Protein AF-A0A7S1Y561-F1 (afdb_monomer)

Radius of gyration: 23.29 Å; Cα contacts (8 Å, |Δi|>4): 153; chains: 1; bounding box: 67×42×65 Å

Organism: NCBI:txid210454

Secondary structure (DSSP, 8-state):
-TTTHHHHHTTSS-----SS-HHHHHHHHHHHHHHHHHHHHHHHHHHHHHHHHHHHIIIIIHHHHHHTT-SS----TT-TTS-HHHHHHHHHHHHHHHHHHHHHHHHHHHHHHHH------------HHHHHHH-SHHHHHHHHHHHHHHHHHHHGGGSTTHHHHHHHHHHHHHHHHHHHIIIIIHHHHS-HHHHHHHTT-----

Structure (mmCIF, N/CA/C/O backbone):
data_AF-A0A7S1Y561-F1
#
_entry.id   AF-A0A7S1Y561-F1
#
loop_
_atom_site.group_PDB
_atom_site.id
_atom_site.type_symbol
_atom_site.label_atom_id
_atom_site.label_alt_id
_atom_site.label_comp_id
_atom_site.label_asym_id
_atom_site.label_entity_id
_atom_site.label_seq_id
_atom_site.pdbx_PDB_ins_code
_atom_site.Cartn_x
_atom_site.Cartn_y
_atom_site.Cartn_z
_atom_site.occupancy
_atom_site.B_iso_or_equiv
_atom_site.auth_seq_id
_atom_site.auth_comp_id
_atom_site.auth_asym_id
_atom_site.auth_atom_id
_atom_site.pdbx_PDB_model_num
ATOM 1 N N . GLU A 1 1 ? 25.281 9.555 5.370 1.00 40.72 1 GLU A N 1
ATOM 2 C CA . GLU A 1 1 ? 26.738 9.564 5.107 1.00 40.72 1 GLU A CA 1
ATOM 3 C C . GLU A 1 1 ? 27.353 8.173 4.937 1.00 40.72 1 GLU A C 1
ATOM 5 O O . GLU A 1 1 ? 28.144 8.012 4.021 1.00 40.72 1 GLU A O 1
ATOM 10 N N . GLN A 1 2 ? 26.957 7.137 5.692 1.00 35.84 2 GLN A N 1
ATOM 11 C CA . GLN A 1 2 ? 27.515 5.781 5.484 1.00 35.84 2 GLN A CA 1
ATOM 12 C C . GLN A 1 2 ? 27.109 5.098 4.161 1.00 35.84 2 GLN A C 1
ATOM 14 O O . GLN A 1 2 ? 27.862 4.275 3.660 1.00 35.84 2 GLN A O 1
ATOM 19 N N . GLN A 1 3 ? 25.978 5.464 3.543 1.00 42.28 3 GLN A N 1
ATOM 20 C CA . GLN A 1 3 ? 25.587 4.921 2.229 1.00 42.28 3 GLN A CA 1
ATOM 21 C C . GLN A 1 3 ? 26.277 5.602 1.033 1.00 42.28 3 GLN A C 1
ATOM 23 O O . GLN A 1 3 ? 26.276 5.043 -0.056 1.00 42.28 3 GLN A O 1
ATOM 28 N N . GLN A 1 4 ? 26.888 6.778 1.218 1.00 44.78 4 GLN A N 1
ATOM 29 C CA . GLN A 1 4 ? 27.571 7.494 0.130 1.00 44.78 4 GLN A CA 1
ATOM 30 C C . GLN A 1 4 ? 29.003 6.988 -0.084 1.00 44.78 4 GLN A C 1
ATOM 32 O O . GLN A 1 4 ? 29.469 6.925 -1.214 1.00 44.78 4 GLN A O 1
ATOM 37 N N . GLN A 1 5 ? 29.673 6.533 0.979 1.00 42.16 5 GLN A N 1
ATOM 38 C CA . GLN A 1 5 ? 31.062 6.064 0.897 1.00 42.16 5 GLN A CA 1
ATOM 39 C C . GLN A 1 5 ? 31.208 4.677 0.254 1.00 42.16 5 GLN A C 1
ATOM 41 O O . GLN A 1 5 ? 32.286 4.339 -0.223 1.00 42.16 5 GLN A O 1
ATOM 46 N N . GLN A 1 6 ? 30.136 3.879 0.199 1.00 47.31 6 GLN A N 1
ATOM 47 C CA . GLN A 1 6 ? 30.198 2.541 -0.394 1.00 47.31 6 GLN A CA 1
ATOM 48 C C . GLN A 1 6 ? 29.986 2.545 -1.918 1.00 47.31 6 GLN A C 1
ATOM 50 O O . GLN A 1 6 ? 30.397 1.602 -2.581 1.00 47.31 6 GLN A O 1
ATOM 55 N N . GLN A 1 7 ? 29.432 3.623 -2.489 1.00 47.84 7 GLN A N 1
ATOM 56 C CA . GLN A 1 7 ? 29.334 3.800 -3.946 1.00 47.84 7 GLN A CA 1
ATOM 57 C C . GLN A 1 7 ? 30.643 4.292 -4.588 1.00 47.84 7 GLN A C 1
ATOM 59 O O . GLN A 1 7 ? 30.881 4.016 -5.759 1.00 47.84 7 GLN A O 1
ATOM 64 N N . GLU A 1 8 ? 31.518 4.973 -3.841 1.00 43.44 8 GLU A N 1
ATOM 65 C CA . GLU A 1 8 ? 32.803 5.458 -4.371 1.00 43.44 8 GLU A CA 1
ATOM 66 C C . GLU A 1 8 ? 33.890 4.372 -4.462 1.00 43.44 8 GLU A C 1
ATOM 68 O O . GLU A 1 8 ? 34.833 4.522 -5.238 1.00 43.44 8 GLU A O 1
ATOM 73 N N . GLN A 1 9 ? 33.774 3.259 -3.727 1.00 43.12 9 GLN A N 1
ATOM 74 C CA . GLN A 1 9 ? 34.770 2.177 -3.787 1.00 43.12 9 GLN A CA 1
ATOM 75 C C . GLN A 1 9 ? 34.589 1.226 -4.979 1.00 43.12 9 GLN A C 1
ATOM 77 O O . GLN A 1 9 ? 35.584 0.698 -5.475 1.00 43.12 9 GLN A O 1
ATOM 82 N N . ASP A 1 10 ? 33.372 1.074 -5.506 1.00 46.28 10 ASP A N 1
ATOM 83 C CA . ASP A 1 10 ? 33.124 0.199 -6.661 1.00 46.28 10 ASP A CA 1
ATOM 84 C C . ASP A 1 10 ? 33.470 0.868 -8.009 1.00 46.28 10 ASP A C 1
ATOM 86 O O . ASP A 1 10 ? 33.638 0.179 -9.011 1.00 46.28 10 ASP A O 1
ATOM 90 N N . ALA A 1 11 ? 33.660 2.193 -8.045 1.00 45.62 11 ALA A N 1
ATOM 91 C CA . ALA A 1 11 ? 34.028 2.932 -9.260 1.00 45.62 11 ALA A CA 1
ATOM 92 C C . ALA A 1 11 ? 35.547 3.001 -9.528 1.00 45.62 11 ALA A C 1
ATOM 94 O O . ALA A 1 11 ? 35.959 3.413 -10.610 1.00 45.62 11 ALA A O 1
ATOM 95 N N . ASN A 1 12 ? 36.393 2.615 -8.565 1.00 40.44 12 ASN A N 1
ATOM 96 C CA . ASN A 1 12 ? 37.849 2.787 -8.670 1.00 40.44 12 ASN A CA 1
ATOM 97 C C . ASN A 1 12 ? 38.612 1.499 -9.047 1.00 40.44 12 ASN A C 1
ATOM 99 O O . ASN A 1 12 ? 39.842 1.481 -9.028 1.00 40.44 12 ASN A O 1
ATOM 103 N N . THR A 1 13 ? 37.900 0.423 -9.406 1.00 46.19 13 THR A N 1
ATOM 104 C CA . THR A 1 13 ? 38.494 -0.861 -9.834 1.00 46.19 13 THR A CA 1
ATOM 105 C C . THR A 1 13 ? 38.153 -1.175 -11.291 1.00 46.19 13 THR A C 1
ATOM 107 O O . THR A 1 13 ? 37.647 -2.246 -11.616 1.00 46.19 13 THR A O 1
ATOM 110 N N . THR A 1 14 ? 38.398 -0.238 -12.205 1.00 47.75 14 THR A N 1
ATOM 111 C CA . THR A 1 14 ? 38.370 -0.543 -13.645 1.00 47.75 14 THR A CA 1
ATOM 112 C C . THR A 1 14 ? 39.395 0.316 -14.363 1.00 47.75 14 THR A C 1
ATOM 114 O O . THR A 1 14 ? 39.089 1.367 -14.915 1.00 47.75 14 THR A O 1
ATOM 117 N N . ASN A 1 15 ? 40.651 -0.115 -14.315 1.00 49.16 15 ASN A N 1
ATOM 118 C CA . ASN A 1 15 ? 41.650 0.372 -15.250 1.00 49.16 15 ASN A CA 1
ATOM 119 C C . ASN A 1 15 ? 42.622 -0.759 -15.591 1.00 49.16 15 ASN A C 1
ATOM 121 O O . ASN A 1 15 ? 43.179 -1.385 -14.692 1.00 49.16 15 ASN A O 1
ATOM 125 N N . SER A 1 16 ? 42.799 -0.950 -16.900 1.00 44.75 16 SER A N 1
ATOM 126 C CA . SER A 1 16 ? 43.636 -1.937 -17.595 1.00 44.75 16 SER A CA 1
ATOM 127 C C . SER A 1 16 ? 43.122 -3.381 -17.610 1.00 44.75 16 SER A C 1
ATOM 129 O O . SER A 1 16 ? 43.377 -4.151 -16.694 1.00 44.75 16 SER A O 1
ATOM 131 N N . ASP A 1 17 ? 42.485 -3.799 -18.709 1.00 42.94 17 ASP A N 1
ATOM 132 C CA . ASP A 1 17 ? 43.260 -4.369 -19.819 1.00 42.94 17 ASP A CA 1
ATOM 133 C C . ASP A 1 17 ? 42.437 -4.564 -21.104 1.00 42.94 17 ASP A C 1
ATOM 135 O O . ASP A 1 17 ? 41.241 -4.836 -21.098 1.00 42.94 17 ASP A O 1
ATOM 139 N N . ASN A 1 18 ? 43.137 -4.357 -22.219 1.00 56.56 18 ASN A N 1
ATOM 140 C CA . ASN A 1 18 ? 42.659 -4.321 -23.597 1.00 56.56 18 ASN A CA 1
ATOM 141 C C . ASN A 1 18 ? 42.255 -5.695 -24.171 1.00 56.56 18 ASN A C 1
ATOM 143 O O . ASN A 1 18 ? 42.938 -6.691 -23.954 1.00 56.56 18 ASN A O 1
ATOM 147 N N . ASN A 1 19 ? 41.302 -5.626 -25.112 1.00 58.19 19 ASN A N 1
ATOM 148 C CA . ASN A 1 19 ? 41.100 -6.490 -26.287 1.00 58.19 19 ASN A CA 1
ATOM 149 C C . ASN A 1 19 ? 40.552 -7.922 -26.081 1.00 58.19 19 ASN A C 1
ATOM 151 O O . ASN A 1 19 ? 41.284 -8.827 -25.692 1.00 58.19 19 ASN A O 1
ATOM 155 N N . ASN A 1 20 ? 39.301 -8.106 -26.550 1.00 51.50 20 ASN A N 1
ATOM 156 C CA . ASN A 1 20 ? 38.565 -9.344 -26.913 1.00 51.50 20 ASN A CA 1
ATOM 157 C C . ASN A 1 20 ? 37.362 -9.750 -26.040 1.00 51.50 20 ASN A C 1
ATOM 159 O O . ASN A 1 20 ? 37.142 -10.944 -25.856 1.00 51.50 20 ASN A O 1
ATOM 163 N N . ASN A 1 21 ? 36.550 -8.814 -25.540 1.00 47.56 21 ASN A N 1
ATOM 164 C CA . ASN A 1 21 ? 35.538 -9.148 -24.530 1.00 47.56 21 ASN A CA 1
ATOM 165 C C . ASN A 1 21 ? 34.194 -8.401 -24.656 1.00 47.56 21 ASN A C 1
ATOM 167 O O . ASN A 1 21 ? 33.575 -8.099 -23.643 1.00 47.56 21 ASN A O 1
ATOM 171 N N . ASP A 1 22 ? 33.669 -8.202 -25.871 1.00 54.50 22 ASP A N 1
ATOM 172 C CA . ASP A 1 22 ? 32.330 -7.600 -26.058 1.00 54.50 22 ASP A CA 1
ATOM 173 C C . ASP A 1 22 ? 31.203 -8.390 -25.343 1.00 54.50 22 ASP A C 1
ATOM 175 O O . ASP A 1 22 ? 30.171 -7.825 -25.016 1.00 54.50 22 ASP A O 1
ATOM 179 N N . ASN A 1 23 ? 31.405 -9.679 -25.026 1.00 55.88 23 ASN A N 1
ATOM 180 C CA . ASN A 1 23 ? 30.445 -10.484 -24.250 1.00 55.88 23 ASN A CA 1
ATOM 181 C C . ASN A 1 23 ? 30.632 -10.410 -22.718 1.00 55.88 23 ASN A C 1
ATOM 183 O O . ASN A 1 23 ? 29.772 -10.891 -21.985 1.00 55.88 23 ASN A O 1
ATOM 187 N N . VAL A 1 24 ? 31.761 -9.893 -22.215 1.00 59.47 24 VAL A N 1
ATOM 188 C CA . VAL A 1 24 ? 32.062 -9.857 -20.765 1.00 59.47 24 VAL A CA 1
ATOM 189 C C . VAL A 1 24 ? 31.597 -8.543 -20.138 1.00 59.47 24 VAL A C 1
ATOM 191 O O . VAL A 1 24 ? 31.152 -8.540 -18.991 1.00 59.47 24 VAL A O 1
ATOM 194 N N . ASP A 1 25 ? 31.632 -7.447 -20.897 1.00 60.31 25 ASP A N 1
ATOM 195 C CA . ASP A 1 25 ? 31.149 -6.142 -20.433 1.00 60.31 25 ASP A CA 1
ATOM 196 C C . ASP A 1 25 ? 29.620 -6.128 -20.223 1.00 60.31 25 ASP A C 1
ATOM 198 O O . ASP A 1 25 ? 29.125 -5.510 -19.273 1.00 60.31 25 ASP A O 1
ATOM 202 N N . ASP A 1 26 ? 28.871 -6.888 -21.028 1.00 63.34 26 ASP A N 1
ATOM 203 C CA . ASP A 1 26 ? 27.420 -7.061 -20.873 1.00 63.34 26 ASP A CA 1
ATOM 204 C C . ASP A 1 26 ? 27.060 -7.797 -19.564 1.00 63.34 26 ASP A C 1
ATOM 206 O O . ASP A 1 26 ? 26.149 -7.392 -18.842 1.00 63.34 26 ASP A O 1
ATOM 210 N N . ASP A 1 27 ? 27.821 -8.830 -19.182 1.00 65.38 27 ASP A N 1
ATOM 211 C CA . ASP A 1 27 ? 27.538 -9.618 -17.968 1.00 65.38 27 ASP A CA 1
ATOM 212 C C . ASP A 1 27 ? 27.866 -8.827 -16.680 1.00 65.38 27 ASP A C 1
ATOM 214 O O . ASP A 1 27 ? 27.157 -8.913 -15.671 1.00 65.38 27 ASP A O 1
ATOM 218 N N . ILE A 1 28 ? 28.909 -7.983 -16.712 1.00 71.56 28 ILE A N 1
ATOM 219 C CA . ILE A 1 28 ? 29.286 -7.106 -15.588 1.00 71.56 28 ILE A CA 1
ATOM 220 C C . ILE A 1 28 ? 28.267 -5.970 -15.405 1.00 71.56 28 ILE A C 1
ATOM 222 O O . ILE A 1 28 ? 27.871 -5.668 -14.271 1.00 71.56 28 ILE A O 1
ATOM 226 N N . THR A 1 29 ? 27.814 -5.350 -16.497 1.00 74.69 29 THR A N 1
ATOM 227 C CA . THR A 1 29 ? 26.816 -4.268 -16.447 1.00 74.69 29 THR A CA 1
ATOM 228 C C . THR A 1 29 ? 25.441 -4.774 -16.003 1.00 74.69 29 THR A C 1
ATOM 230 O O . THR A 1 29 ? 24.793 -4.129 -15.169 1.00 74.69 29 THR A O 1
ATOM 233 N N . ASP A 1 30 ? 25.034 -5.968 -16.440 1.00 69.38 30 ASP A N 1
ATOM 234 C CA . ASP A 1 30 ? 23.811 -6.621 -15.972 1.00 69.38 30 ASP A CA 1
ATOM 235 C C . ASP A 1 30 ? 23.883 -6.973 -14.481 1.00 69.38 30 ASP A C 1
ATOM 237 O O . ASP A 1 30 ? 22.942 -6.692 -13.726 1.00 69.38 30 ASP A O 1
ATOM 241 N N . ALA A 1 31 ? 25.011 -7.518 -14.010 1.00 67.06 31 ALA A N 1
ATOM 242 C CA . ALA A 1 31 ? 25.215 -7.820 -12.594 1.00 67.06 31 ALA A CA 1
ATOM 243 C C . ALA A 1 31 ? 25.149 -6.561 -11.708 1.00 67.06 31 ALA A C 1
ATOM 245 O O . ALA A 1 31 ? 24.546 -6.594 -10.627 1.00 67.06 31 ALA A O 1
ATOM 246 N N . ALA A 1 32 ? 25.718 -5.440 -12.162 1.00 70.00 32 ALA A N 1
ATOM 247 C CA . ALA A 1 32 ? 25.636 -4.158 -11.466 1.00 70.00 32 ALA A CA 1
ATOM 248 C C . ALA A 1 32 ? 24.193 -3.626 -11.416 1.00 70.00 32 ALA A C 1
ATOM 250 O O . ALA A 1 32 ? 23.720 -3.202 -10.357 1.00 70.00 32 ALA A O 1
ATOM 251 N N . LYS A 1 33 ? 23.451 -3.720 -12.526 1.00 67.81 33 LYS A N 1
ATOM 252 C CA . LYS A 1 33 ? 22.043 -3.305 -12.605 1.00 67.81 33 LYS A CA 1
ATOM 253 C C . LYS A 1 33 ? 21.141 -4.131 -11.685 1.00 67.81 33 LYS A C 1
ATOM 255 O O . LYS A 1 33 ? 20.330 -3.562 -10.954 1.00 67.81 33 LYS A O 1
ATOM 260 N N . LEU A 1 34 ? 21.338 -5.450 -11.652 1.00 64.25 34 LEU A N 1
ATOM 261 C CA . LEU A 1 34 ? 20.642 -6.380 -10.755 1.00 64.25 34 LEU A CA 1
ATOM 262 C C . LEU A 1 34 ? 20.882 -6.046 -9.279 1.00 64.25 34 LEU A C 1
ATOM 264 O O . LEU A 1 34 ? 19.944 -6.063 -8.482 1.00 64.25 34 LEU A O 1
ATOM 268 N N . ARG A 1 35 ? 22.123 -5.711 -8.900 1.00 69.31 35 ARG A N 1
ATOM 269 C CA . ARG A 1 35 ? 22.444 -5.283 -7.528 1.00 69.31 35 ARG A CA 1
ATOM 270 C C . ARG A 1 35 ? 21.735 -3.986 -7.153 1.00 69.31 35 ARG A C 1
ATOM 272 O O . ARG A 1 35 ? 21.256 -3.864 -6.028 1.00 69.31 35 ARG A O 1
ATOM 279 N N . LEU A 1 36 ? 21.627 -3.055 -8.096 1.00 72.75 36 LEU A N 1
ATOM 280 C CA . LEU A 1 36 ? 20.969 -1.767 -7.898 1.00 72.75 36 LEU A CA 1
ATOM 281 C C . LEU A 1 36 ? 19.449 -1.930 -7.722 1.00 72.75 36 LEU A C 1
ATOM 283 O O . LEU A 1 36 ? 18.870 -1.347 -6.813 1.00 72.75 36 LEU A O 1
ATOM 287 N N . GLU A 1 37 ? 18.807 -2.785 -8.523 1.00 68.12 37 GLU A N 1
ATOM 288 C CA . GLU A 1 37 ? 17.374 -3.101 -8.387 1.00 68.12 37 GLU A CA 1
ATOM 289 C C . GLU A 1 37 ? 17.051 -3.872 -7.097 1.00 68.12 37 GLU A C 1
ATOM 291 O O . GLU A 1 37 ? 16.041 -3.601 -6.439 1.00 68.12 37 GLU A O 1
ATOM 296 N N . LEU A 1 38 ? 17.918 -4.811 -6.699 1.00 69.81 38 LEU A N 1
ATOM 297 C CA . LEU A 1 38 ? 17.763 -5.553 -5.446 1.00 69.81 38 LEU A CA 1
ATOM 298 C C . LEU A 1 38 ? 17.886 -4.618 -4.233 1.00 69.81 38 LEU A C 1
ATOM 300 O O . LEU A 1 38 ? 17.104 -4.720 -3.284 1.00 69.81 38 LEU A O 1
ATOM 304 N N . ASN A 1 39 ? 18.833 -3.679 -4.287 1.00 80.50 39 ASN A N 1
ATOM 305 C CA . ASN A 1 39 ? 19.014 -2.661 -3.261 1.00 80.50 39 ASN A CA 1
ATOM 306 C C . ASN A 1 39 ? 17.767 -1.768 -3.135 1.00 80.50 39 ASN A C 1
ATOM 308 O O . ASN A 1 39 ? 17.278 -1.548 -2.027 1.00 80.50 39 ASN A O 1
ATOM 312 N N . ASP A 1 40 ? 17.173 -1.355 -4.254 1.00 79.12 40 ASP A N 1
ATOM 313 C CA . ASP A 1 40 ? 15.980 -0.503 -4.254 1.00 79.12 40 ASP A CA 1
ATOM 314 C C . ASP A 1 40 ? 14.749 -1.192 -3.659 1.00 79.12 40 ASP A C 1
ATOM 316 O O . ASP A 1 40 ? 13.976 -0.562 -2.935 1.00 79.12 40 ASP A O 1
ATOM 320 N N . TRP A 1 41 ? 14.561 -2.492 -3.909 1.00 80.00 41 TRP A N 1
ATOM 321 C CA . TRP A 1 41 ? 13.452 -3.234 -3.304 1.00 80.00 41 TRP A CA 1
ATOM 322 C C . TRP A 1 41 ? 13.590 -3.312 -1.783 1.00 80.00 41 TRP A C 1
ATOM 324 O O . TRP A 1 41 ? 12.624 -3.060 -1.058 1.00 80.00 41 TRP A O 1
ATOM 334 N N . THR A 1 42 ? 14.799 -3.601 -1.289 1.00 88.44 42 THR A N 1
ATOM 335 C CA . THR A 1 42 ? 15.054 -3.616 0.158 1.00 88.44 42 THR A CA 1
ATOM 336 C C . THR A 1 42 ? 14.898 -2.229 0.775 1.00 88.44 42 THR A C 1
ATOM 338 O O . THR A 1 42 ? 14.323 -2.117 1.856 1.00 88.44 42 THR A O 1
ATOM 341 N N . CYS A 1 43 ? 15.315 -1.172 0.070 1.00 87.75 43 CYS A N 1
ATOM 342 C CA . CYS A 1 43 ? 15.130 0.211 0.494 1.00 87.75 43 CYS A CA 1
ATOM 343 C C . CYS A 1 43 ? 13.641 0.579 0.585 1.00 87.75 43 CYS A C 1
ATOM 345 O O . CYS A 1 43 ? 13.193 1.073 1.620 1.00 87.75 43 CYS A O 1
ATOM 347 N N . GLY A 1 44 ? 12.852 0.269 -0.449 1.00 89.56 44 GLY A N 1
ATOM 348 C CA . GLY A 1 44 ? 11.416 0.543 -0.471 1.00 89.56 44 GLY A CA 1
ATOM 349 C C . GLY A 1 44 ? 10.637 -0.241 0.582 1.00 89.56 44 GLY A C 1
ATOM 350 O O . GLY A 1 44 ? 9.756 0.318 1.235 1.00 89.56 44 GLY A O 1
ATOM 351 N N . LEU A 1 45 ? 10.996 -1.508 0.809 1.00 91.50 45 LEU A N 1
ATOM 352 C CA . LEU A 1 45 ? 10.404 -2.323 1.869 1.00 91.50 45 LEU A CA 1
ATOM 353 C C . LEU A 1 45 ? 10.780 -1.790 3.254 1.00 91.50 45 LEU A C 1
ATOM 355 O O . LEU A 1 45 ? 9.903 -1.640 4.102 1.00 91.50 45 LEU A O 1
ATOM 359 N N . ALA A 1 46 ? 12.053 -1.457 3.482 1.00 94.00 46 ALA A N 1
ATOM 360 C CA . ALA A 1 46 ? 12.511 -0.882 4.743 1.00 94.00 46 ALA A CA 1
ATOM 361 C C . ALA A 1 46 ? 11.808 0.452 5.044 1.00 94.00 46 ALA A C 1
ATOM 363 O O . ALA A 1 46 ? 11.336 0.659 6.164 1.00 94.00 46 ALA A O 1
ATOM 364 N N . ALA A 1 47 ? 11.665 1.322 4.039 1.00 93.38 47 ALA A N 1
ATOM 365 C CA . ALA A 1 47 ? 10.911 2.568 4.153 1.00 93.38 47 ALA A CA 1
ATOM 366 C C . ALA A 1 47 ? 9.425 2.312 4.464 1.00 93.38 47 ALA A C 1
ATOM 368 O O . ALA A 1 47 ? 8.865 2.949 5.355 1.00 93.38 47 ALA A O 1
ATOM 369 N N . GLY A 1 48 ? 8.805 1.341 3.786 1.00 93.88 48 GLY A N 1
ATOM 370 C CA . GLY A 1 48 ? 7.424 0.916 4.024 1.00 93.88 48 GLY A CA 1
ATOM 371 C C . GLY A 1 48 ? 7.178 0.405 5.441 1.00 93.88 48 GLY A C 1
ATOM 372 O O . GLY A 1 48 ? 6.232 0.837 6.097 1.00 93.88 48 GLY A O 1
ATOM 373 N N . VAL A 1 49 ? 8.054 -0.467 5.944 1.00 95.25 49 VAL A N 1
ATOM 374 C CA . VAL A 1 49 ? 7.979 -0.990 7.317 1.00 95.25 49 VAL A CA 1
ATOM 375 C C . VAL A 1 49 ? 8.180 0.126 8.341 1.00 95.25 49 VAL A C 1
ATOM 377 O O . VAL A 1 49 ? 7.460 0.169 9.336 1.00 95.25 49 VAL A O 1
ATOM 380 N N . GLY A 1 50 ? 9.109 1.056 8.099 1.00 95.31 50 GLY A N 1
ATOM 381 C CA . GLY A 1 50 ? 9.316 2.213 8.971 1.00 95.31 50 GLY A CA 1
ATOM 382 C C . GLY A 1 50 ? 8.082 3.115 9.051 1.00 95.31 50 GLY A C 1
ATOM 383 O O . GLY A 1 50 ? 7.638 3.460 10.148 1.00 95.31 50 GLY A O 1
ATOM 384 N N . PHE A 1 51 ? 7.491 3.446 7.900 1.00 93.75 51 PHE A N 1
ATOM 385 C CA . PHE A 1 51 ? 6.297 4.289 7.828 1.00 93.75 51 PHE A CA 1
ATOM 386 C C . PHE A 1 51 ? 5.074 3.606 8.459 1.00 93.75 51 PHE A C 1
ATOM 388 O O . PHE A 1 51 ? 4.450 4.169 9.359 1.00 93.75 51 PHE A O 1
ATOM 395 N N . GLY A 1 52 ? 4.794 2.356 8.078 1.00 94.38 52 GLY A N 1
ATOM 396 C CA . GLY A 1 52 ? 3.696 1.576 8.652 1.00 94.38 52 GLY A CA 1
ATOM 397 C C . GLY A 1 52 ? 3.882 1.297 10.148 1.00 94.38 52 GLY A C 1
ATOM 398 O O . GLY A 1 52 ? 2.909 1.271 10.897 1.00 94.38 52 GLY A O 1
ATOM 399 N N . GLY A 1 53 ? 5.126 1.140 10.611 1.00 94.88 53 GLY A N 1
ATOM 400 C CA . GLY A 1 53 ? 5.460 0.980 12.025 1.00 94.88 53 GLY A CA 1
ATOM 401 C C . GLY A 1 53 ? 5.173 2.238 12.845 1.00 94.88 53 GLY A C 1
ATOM 402 O O . GLY A 1 53 ? 4.541 2.149 13.898 1.00 94.88 53 GLY A O 1
ATOM 403 N N . MET A 1 54 ? 5.563 3.419 12.352 1.00 95.50 54 MET A N 1
ATOM 404 C CA . MET A 1 54 ? 5.191 4.686 12.994 1.00 95.50 54 MET A CA 1
ATOM 405 C C . MET A 1 54 ? 3.674 4.865 13.040 1.00 95.50 54 MET A C 1
ATOM 407 O O . MET A 1 54 ? 3.132 5.220 14.086 1.00 95.50 54 MET A O 1
ATOM 411 N N . HIS A 1 55 ? 2.981 4.567 11.941 1.00 92.69 55 HIS A N 1
ATOM 412 C CA . HIS A 1 55 ? 1.527 4.662 11.874 1.00 92.69 55 HIS A CA 1
ATOM 413 C C . HIS A 1 55 ? 0.848 3.710 12.872 1.00 92.69 55 HIS A C 1
ATOM 415 O O . HIS A 1 55 ? -0.083 4.104 13.577 1.00 92.69 55 HIS A O 1
ATOM 421 N N . ALA A 1 56 ? 1.369 2.488 13.010 1.00 93.62 56 ALA A N 1
ATOM 422 C CA . ALA A 1 56 ? 0.891 1.516 13.982 1.00 93.62 56 ALA A CA 1
ATOM 423 C C . ALA A 1 56 ? 1.100 1.964 15.431 1.00 93.62 56 ALA A C 1
ATOM 425 O O . ALA A 1 56 ? 0.181 1.862 16.244 1.00 93.62 56 ALA A O 1
ATOM 426 N N . LEU A 1 57 ? 2.275 2.509 15.751 1.00 93.56 57 LEU A N 1
ATOM 427 C CA . LEU A 1 57 ? 2.556 3.051 17.079 1.00 93.56 57 LEU A CA 1
ATOM 428 C C . LEU A 1 57 ? 1.659 4.248 17.409 1.00 93.56 57 LEU A C 1
ATOM 430 O O . LEU A 1 57 ? 1.153 4.335 18.525 1.00 93.56 57 LEU A O 1
ATOM 434 N N . MET A 1 58 ? 1.420 5.146 16.452 1.00 93.19 58 MET A N 1
ATOM 435 C CA . MET A 1 58 ? 0.565 6.314 16.679 1.00 93.19 58 MET A CA 1
ATOM 436 C C . MET A 1 58 ? -0.912 5.941 16.831 1.00 93.19 58 MET A C 1
ATOM 438 O O . MET A 1 58 ? -1.559 6.446 17.743 1.00 93.19 58 MET A O 1
ATOM 442 N N . LEU A 1 59 ? -1.453 5.061 15.981 1.00 90.25 59 LEU A N 1
ATOM 443 C CA . LEU A 1 59 ? -2.868 4.671 16.041 1.00 90.25 59 LEU A CA 1
ATOM 444 C C . LEU A 1 59 ? -3.164 3.707 17.192 1.00 90.25 59 LEU A C 1
ATOM 446 O O . LEU A 1 59 ? -4.045 3.963 18.005 1.00 90.25 59 LEU A O 1
ATOM 450 N N . TYR A 1 60 ? -2.444 2.587 17.251 1.00 92.12 60 TYR A N 1
ATOM 451 C CA . TYR A 1 60 ? -2.728 1.523 18.210 1.00 92.12 60 TYR A CA 1
ATOM 452 C C . TYR A 1 60 ? -1.983 1.726 19.530 1.00 92.12 60 TYR A C 1
ATOM 454 O O . TYR A 1 60 ? -2.542 1.491 20.599 1.00 92.12 60 TYR A O 1
ATOM 462 N N . GLY A 1 61 ? -0.735 2.199 19.477 1.00 92.00 61 GLY A N 1
ATOM 463 C CA . GLY A 1 61 ? 0.080 2.392 20.678 1.00 92.00 61 GLY A CA 1
ATOM 464 C C . GLY A 1 61 ? -0.483 3.450 21.629 1.00 92.00 61 GLY A C 1
ATOM 465 O O . GLY A 1 61 ? -0.446 3.252 22.840 1.00 92.00 61 GLY A O 1
ATOM 466 N N . THR A 1 62 ? -1.066 4.534 21.108 1.00 90.44 62 THR A N 1
ATOM 467 C CA . THR A 1 62 ? -1.698 5.573 21.945 1.00 90.44 62 THR A CA 1
ATOM 468 C C . THR A 1 62 ? -2.948 5.062 22.661 1.00 90.44 62 THR A C 1
ATOM 470 O O . THR A 1 62 ? -3.129 5.343 23.845 1.00 90.44 62 THR A O 1
ATOM 473 N N . LEU A 1 63 ? -3.772 4.255 21.986 1.00 88.75 63 LEU A N 1
ATOM 474 C CA . LEU A 1 63 ? -4.942 3.611 22.587 1.00 88.75 63 LEU A CA 1
ATOM 475 C C . LEU A 1 63 ? -4.536 2.594 23.652 1.00 88.75 63 LEU A C 1
ATOM 477 O O . LEU A 1 63 ? -5.075 2.611 24.756 1.00 88.75 63 LEU A O 1
ATOM 481 N N . LEU A 1 64 ? -3.536 1.762 23.351 1.00 89.12 64 LEU A N 1
ATOM 482 C CA . LEU A 1 64 ? -3.033 0.769 24.294 1.00 89.12 64 LEU A CA 1
ATOM 483 C C . LEU A 1 64 ? -2.449 1.432 25.550 1.00 89.12 64 LEU A C 1
ATOM 485 O O . LEU A 1 64 ? -2.707 0.980 26.661 1.00 89.12 64 LEU A O 1
ATOM 489 N N . ALA A 1 65 ? -1.706 2.531 25.384 1.00 89.00 65 ALA A N 1
ATOM 490 C CA . ALA A 1 65 ? -1.171 3.304 26.501 1.00 89.00 65 ALA A CA 1
ATOM 491 C C . ALA A 1 65 ? -2.277 3.958 27.348 1.00 89.00 65 ALA A C 1
ATOM 493 O O . ALA A 1 65 ? -2.134 4.049 28.564 1.00 89.00 65 ALA A O 1
ATOM 494 N N . SER A 1 66 ? -3.385 4.382 26.730 1.00 86.56 66 SER A N 1
ATOM 495 C CA . SER A 1 66 ? -4.518 4.990 27.439 1.00 86.56 66 SER A CA 1
ATOM 496 C C . SER A 1 66 ? -5.347 3.986 28.251 1.00 86.56 66 SER A C 1
ATOM 498 O O . SER A 1 66 ? -6.039 4.398 29.182 1.00 86.56 66 SER A O 1
ATOM 500 N N . GLU A 1 67 ? -5.311 2.697 27.907 1.00 82.62 67 GLU A N 1
ATOM 501 C CA . GLU A 1 67 ? -6.074 1.642 28.594 1.00 82.62 67 GLU A CA 1
ATOM 502 C C . GLU A 1 67 ? -5.23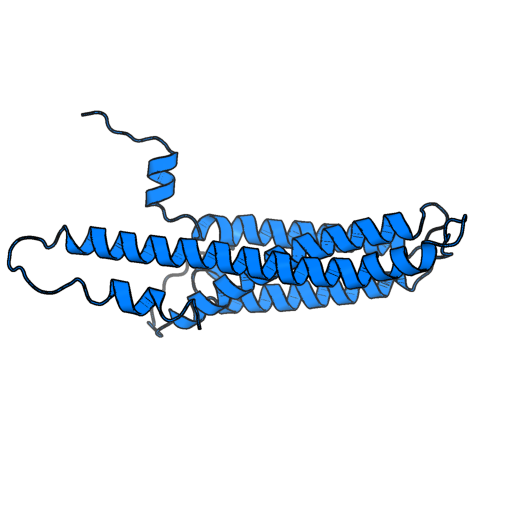0 0.816 29.581 1.00 82.62 67 GLU A C 1
ATOM 504 O O . GLU A 1 67 ? -5.779 0.020 30.338 1.00 82.62 67 GLU A O 1
ATOM 509 N N . ALA A 1 68 ? -3.910 1.029 29.630 1.00 78.94 68 ALA A N 1
ATOM 510 C CA . ALA A 1 68 ? -2.976 0.203 30.400 1.00 78.94 68 ALA A CA 1
ATOM 511 C C . ALA A 1 68 ? -3.226 0.163 31.926 1.00 78.94 68 ALA A C 1
ATOM 513 O O . ALA A 1 68 ? -2.737 -0.755 32.580 1.00 78.94 68 ALA A O 1
ATOM 514 N N . ASP A 1 69 ? -3.978 1.118 32.489 1.00 78.38 69 ASP A N 1
ATOM 515 C CA . ASP A 1 69 ? -4.180 1.262 33.943 1.00 78.38 69 ASP A CA 1
ATOM 516 C C . ASP A 1 69 ? -5.627 0.986 34.411 1.00 78.38 69 ASP A C 1
ATOM 518 O O . ASP A 1 69 ? -5.931 1.083 35.597 1.00 78.38 69 ASP A O 1
ATOM 522 N N . ASN A 1 70 ? -6.549 0.623 33.505 1.00 73.44 70 ASN A N 1
ATOM 523 C CA . ASN A 1 70 ? -7.955 0.377 33.849 1.00 73.44 70 ASN A CA 1
ATOM 524 C C . ASN A 1 70 ? -8.410 -1.037 33.464 1.00 73.44 70 ASN A C 1
ATOM 526 O O . ASN A 1 70 ? -8.336 -1.448 32.311 1.00 73.44 70 ASN A O 1
ATOM 530 N N . ALA A 1 71 ? -8.973 -1.772 34.429 1.00 69.81 71 ALA A N 1
ATOM 531 C CA . ALA A 1 71 ? -9.606 -3.072 34.206 1.00 69.81 71 ALA A CA 1
ATOM 532 C C . ALA A 1 71 ? -11.005 -2.900 33.579 1.00 69.81 71 ALA A C 1
ATOM 534 O O . ALA A 1 71 ? -12.027 -3.112 34.230 1.00 69.81 71 ALA A O 1
ATOM 535 N N . GLY A 1 72 ? -11.066 -2.474 32.318 1.00 72.44 72 GLY A N 1
ATOM 536 C CA . GLY A 1 72 ? -12.313 -2.339 31.569 1.00 72.44 72 GLY A CA 1
ATOM 537 C C . GLY A 1 72 ? -12.066 -2.244 30.068 1.00 72.44 72 GLY A C 1
ATOM 538 O O . GLY A 1 72 ? -11.093 -1.645 29.636 1.00 72.44 72 GLY A O 1
ATOM 539 N N . THR A 1 73 ? -12.946 -2.840 29.263 1.00 77.19 73 THR A N 1
ATOM 540 C CA . THR A 1 73 ? -12.896 -2.715 27.800 1.00 77.19 73 THR A CA 1
ATOM 541 C C . THR A 1 73 ? -13.696 -1.491 27.370 1.00 77.19 73 THR A C 1
ATOM 543 O O . THR A 1 73 ? -14.890 -1.423 27.685 1.00 77.19 73 THR A O 1
ATOM 546 N N . LEU A 1 74 ? -13.104 -0.555 26.620 1.00 73.62 74 LEU A N 1
ATOM 547 C CA . LEU A 1 74 ? -13.901 0.502 25.999 1.00 73.62 74 LEU A CA 1
ATOM 548 C C . LEU A 1 74 ? -14.790 -0.096 24.904 1.00 73.62 74 LEU A C 1
ATOM 550 O O . LEU A 1 74 ? -14.331 -0.605 23.879 1.00 73.62 74 LEU A O 1
ATOM 554 N N . VAL A 1 75 ? -16.098 -0.014 25.132 1.00 78.94 75 VAL A N 1
ATOM 555 C CA . VAL A 1 75 ? -17.107 -0.317 24.121 1.00 78.94 75 VAL A CA 1
ATOM 556 C C . VAL A 1 75 ? -17.586 1.006 23.555 1.00 78.94 75 VAL A C 1
ATOM 558 O O . VAL A 1 75 ? -18.144 1.840 24.267 1.00 78.94 75 VAL A O 1
ATOM 561 N N . GLN A 1 76 ? -17.348 1.207 22.265 1.00 75.50 76 GLN A N 1
ATOM 562 C CA . GLN A 1 76 ? -17.811 2.395 21.567 1.00 75.50 76 GLN A CA 1
ATOM 563 C C . GLN A 1 76 ? -19.223 2.161 21.031 1.00 75.50 76 GLN A C 1
ATOM 565 O O . GLN A 1 76 ? -19.543 1.076 20.541 1.00 75.50 76 GLN A O 1
ATOM 570 N N . THR A 1 77 ? -20.061 3.196 21.056 1.00 76.69 77 THR A N 1
ATOM 571 C CA . THR A 1 77 ? -21.423 3.151 20.496 1.00 76.69 77 THR A CA 1
ATOM 572 C C . THR A 1 77 ? -21.435 2.827 19.000 1.00 76.69 77 THR A C 1
ATOM 574 O O . THR A 1 77 ? -22.413 2.276 18.503 1.00 76.69 77 THR A O 1
ATOM 577 N N . SER A 1 78 ? -20.329 3.090 18.294 1.00 75.94 78 SER A N 1
ATOM 578 C CA . SER A 1 78 ? -20.147 2.742 16.883 1.00 75.94 78 SER A CA 1
ATOM 579 C C . SER A 1 78 ? -20.171 1.232 16.622 1.00 75.94 78 SER A C 1
ATOM 581 O O . SER A 1 78 ? -20.578 0.839 15.533 1.00 75.94 78 SER A O 1
ATOM 583 N N . CYS A 1 79 ? -19.748 0.399 17.586 1.00 76.31 79 CYS A N 1
ATOM 584 C CA . CYS A 1 79 ? -19.737 -1.063 17.476 1.00 76.31 79 CYS A CA 1
ATOM 585 C C . CYS A 1 79 ? -19.900 -1.735 18.852 1.00 76.31 79 CYS A C 1
ATOM 587 O O . CYS A 1 79 ? -18.906 -2.117 19.468 1.00 76.31 79 CYS A O 1
ATOM 589 N N . PRO A 1 80 ? -21.135 -1.975 19.326 1.00 79.81 80 PRO A N 1
ATOM 590 C CA . PRO A 1 80 ? -21.356 -2.619 20.622 1.00 79.81 80 PRO A CA 1
ATOM 591 C C . PRO A 1 80 ? -20.919 -4.095 20.662 1.00 79.81 80 PRO A C 1
ATOM 593 O O . PRO A 1 80 ? -20.767 -4.658 21.741 1.00 79.81 80 PRO A O 1
ATOM 596 N N . GLN A 1 81 ? -20.721 -4.737 19.503 1.00 82.69 81 GLN A N 1
ATOM 597 C CA . GLN A 1 81 ? -20.352 -6.155 19.413 1.00 82.69 81 GLN A CA 1
ATOM 598 C C . GLN A 1 81 ? -18.843 -6.438 19.491 1.00 82.69 81 GLN A C 1
ATOM 600 O O . GLN A 1 81 ? -18.480 -7.603 19.644 1.00 82.69 81 GLN A O 1
ATOM 605 N N . MET A 1 82 ? -17.961 -5.437 19.365 1.00 83.69 82 MET A N 1
ATOM 606 C CA . MET A 1 82 ? -16.506 -5.654 19.370 1.00 83.69 82 MET A CA 1
ATOM 607 C C . MET A 1 82 ? -15.761 -4.615 20.225 1.00 83.69 82 MET A C 1
ATOM 609 O O . MET A 1 82 ? -16.104 -3.435 20.159 1.00 83.69 82 MET A O 1
ATOM 613 N N . PRO A 1 83 ? -14.713 -5.015 20.978 1.00 87.62 83 PRO A N 1
ATOM 614 C CA . PRO A 1 83 ? -13.859 -4.077 21.706 1.00 87.62 83 PRO A CA 1
ATOM 615 C C . PRO A 1 83 ? -13.144 -3.100 20.764 1.00 87.62 83 PRO A C 1
ATOM 617 O O . PRO A 1 83 ? -12.640 -3.509 19.711 1.00 87.62 83 PRO A O 1
ATOM 620 N N . SER A 1 84 ? -13.030 -1.833 21.176 1.00 84.88 84 SER A N 1
ATOM 621 C CA . SER A 1 84 ? -12.312 -0.773 20.445 1.00 84.88 84 SER A CA 1
ATOM 622 C C . SER A 1 84 ? -10.882 -1.184 20.064 1.00 84.88 84 SER A C 1
ATOM 624 O O . SER A 1 84 ? -10.446 -0.943 18.936 1.00 84.88 84 SER A O 1
ATOM 626 N N . LEU A 1 85 ? -10.183 -1.882 20.968 1.00 88.75 85 LEU A N 1
ATOM 627 C CA . LEU A 1 85 ? -8.820 -2.378 20.767 1.00 88.75 85 LEU A CA 1
ATOM 628 C C . LEU A 1 85 ? -8.698 -3.316 19.562 1.00 88.75 85 LEU A C 1
ATOM 630 O O . LEU A 1 85 ? -7.759 -3.189 18.778 1.00 88.75 85 LEU A O 1
ATOM 634 N N . VAL A 1 86 ? -9.651 -4.235 19.376 1.00 89.56 86 VAL A N 1
ATOM 635 C CA . VAL A 1 86 ? -9.614 -5.206 18.267 1.00 89.56 86 VAL A CA 1
ATOM 636 C C . VAL A 1 86 ? -9.842 -4.496 16.936 1.00 89.56 86 VAL A C 1
ATOM 638 O O . VAL A 1 86 ? -9.127 -4.745 15.966 1.00 89.56 86 VAL A O 1
ATOM 641 N N . VAL A 1 87 ? -10.805 -3.573 16.898 1.00 89.44 87 VAL A N 1
ATOM 642 C CA . VAL A 1 87 ? -11.102 -2.771 15.703 1.00 89.44 87 VAL A CA 1
ATOM 643 C C . VAL A 1 87 ? -9.892 -1.919 15.318 1.00 89.44 87 VAL A C 1
ATOM 645 O O . VAL A 1 87 ? -9.515 -1.878 14.146 1.00 89.44 87 VAL A O 1
ATOM 648 N N . SER A 1 88 ? -9.24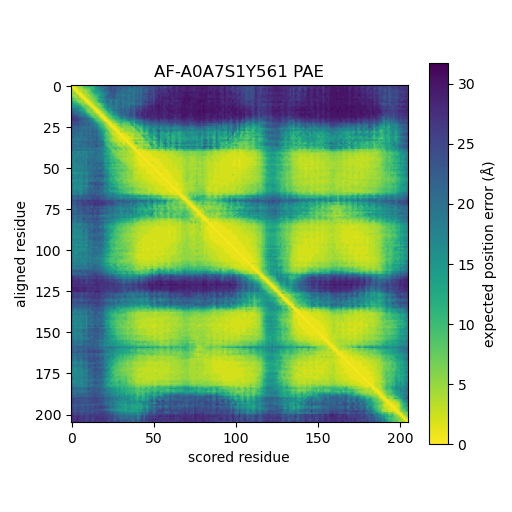1 -1.282 16.297 1.00 89.81 88 SER A N 1
ATOM 649 C CA . SER A 1 88 ? -8.029 -0.505 16.041 1.00 89.81 88 SER A CA 1
ATOM 650 C C . SER A 1 88 ? -6.870 -1.380 15.572 1.00 89.81 88 SER A C 1
ATOM 652 O O . SER A 1 88 ? -6.193 -0.998 14.624 1.00 89.81 88 SER A O 1
ATOM 654 N N . ALA A 1 89 ? -6.647 -2.547 16.183 1.00 92.12 89 ALA A N 1
ATOM 655 C CA . ALA A 1 89 ? -5.577 -3.459 15.782 1.00 92.12 89 ALA A CA 1
ATOM 656 C C . ALA A 1 89 ? -5.739 -3.918 14.323 1.00 92.12 89 ALA A C 1
ATOM 658 O O . ALA A 1 89 ? -4.773 -3.918 13.560 1.00 92.12 89 ALA A O 1
ATOM 659 N N . LEU A 1 90 ? -6.970 -4.248 13.913 1.00 92.00 90 LEU A N 1
ATOM 660 C CA . LEU A 1 90 ? -7.278 -4.628 12.534 1.00 92.00 90 LEU A CA 1
ATOM 661 C C . LEU A 1 90 ? -7.051 -3.474 11.555 1.00 92.00 90 LEU A C 1
ATOM 663 O O . LEU A 1 90 ? -6.400 -3.667 10.530 1.00 92.00 90 LEU A O 1
ATOM 667 N N . ASN A 1 91 ? -7.534 -2.269 11.872 1.00 91.56 91 ASN A N 1
ATOM 668 C CA . ASN A 1 91 ? -7.293 -1.095 11.031 1.00 91.56 91 ASN A CA 1
ATOM 669 C C . ASN A 1 91 ? -5.794 -0.817 10.888 1.00 91.56 91 ASN A C 1
ATOM 671 O O . ASN A 1 91 ? -5.304 -0.666 9.773 1.00 91.56 91 ASN A O 1
ATOM 675 N N . THR A 1 92 ? -5.054 -0.817 11.996 1.00 93.44 92 THR A N 1
ATOM 676 C CA . THR A 1 92 ? -3.601 -0.640 12.001 1.00 93.44 92 THR A CA 1
ATOM 677 C C . THR A 1 92 ? -2.887 -1.688 11.149 1.00 93.44 92 THR A C 1
ATOM 679 O O . THR A 1 92 ? -1.978 -1.346 10.396 1.00 93.44 92 THR A O 1
ATOM 682 N N . PHE A 1 93 ? -3.312 -2.950 11.211 1.00 93.56 93 PHE A N 1
ATOM 683 C CA . PHE A 1 93 ? -2.755 -4.012 10.381 1.00 93.56 93 PHE A CA 1
ATOM 684 C C . PHE A 1 93 ? -2.977 -3.756 8.881 1.00 93.56 93 PHE A C 1
ATOM 686 O O . PHE A 1 93 ? -2.028 -3.819 8.098 1.00 93.56 93 PHE A O 1
A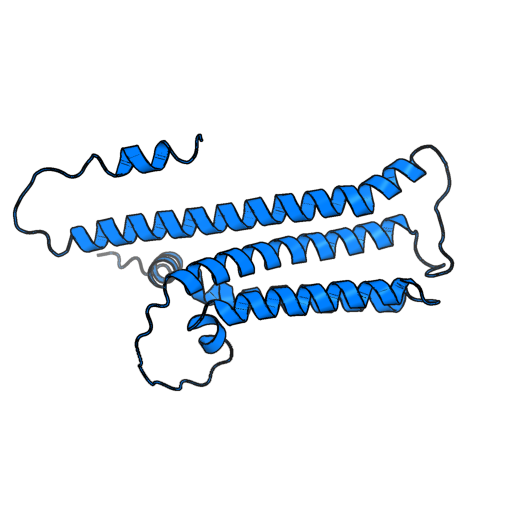TOM 693 N N . PHE A 1 94 ? -4.202 -3.410 8.473 1.00 94.12 94 PHE A N 1
ATOM 694 C CA . PHE A 1 94 ? -4.506 -3.107 7.071 1.00 94.12 94 PHE A CA 1
ATOM 695 C C . PHE A 1 94 ? -3.777 -1.859 6.563 1.00 94.12 94 PHE A C 1
ATOM 697 O O . PHE A 1 94 ? -3.250 -1.878 5.448 1.00 94.12 94 PHE A O 1
ATOM 704 N N . PHE A 1 95 ? -3.700 -0.804 7.378 1.00 92.81 95 PHE A N 1
ATOM 705 C CA . PHE A 1 95 ? -2.932 0.396 7.049 1.00 92.81 95 PHE A CA 1
ATOM 706 C C . PHE A 1 95 ? -1.440 0.093 6.920 1.00 92.81 95 PHE A C 1
ATOM 708 O O . PHE A 1 95 ? -0.849 0.489 5.928 1.00 92.81 95 PHE A O 1
ATOM 715 N N . SER A 1 96 ? -0.855 -0.706 7.815 1.00 94.81 96 SER A N 1
ATOM 716 C CA . SER A 1 96 ? 0.558 -1.098 7.728 1.00 94.81 96 SER A CA 1
ATOM 717 C C . SER A 1 96 ? 0.887 -1.867 6.437 1.00 94.81 96 SER A C 1
ATOM 719 O O . SER A 1 96 ? 1.887 -1.578 5.777 1.00 94.81 96 SER A O 1
ATOM 721 N N . LEU A 1 97 ? 0.031 -2.811 6.023 1.00 92.94 97 LEU A N 1
ATOM 722 C CA . LEU A 1 97 ? 0.182 -3.527 4.746 1.00 92.94 97 LEU A CA 1
ATOM 723 C C . LEU A 1 97 ? 0.090 -2.596 3.536 1.00 92.94 97 LEU A C 1
ATOM 725 O O . LEU A 1 97 ? 0.834 -2.737 2.564 1.00 92.94 97 LEU A O 1
ATOM 729 N N . MET A 1 98 ? -0.839 -1.651 3.594 1.00 93.06 98 MET A N 1
ATOM 730 C CA . MET A 1 98 ? -1.057 -0.679 2.536 1.00 93.06 98 MET A CA 1
ATOM 731 C C . MET A 1 98 ? 0.092 0.336 2.451 1.00 93.06 98 MET A C 1
ATOM 733 O O . MET A 1 98 ? 0.556 0.625 1.353 1.00 93.06 98 MET A O 1
ATOM 737 N N . ASP A 1 99 ? 0.624 0.775 3.591 1.00 94.06 99 ASP A N 1
ATOM 738 C CA . ASP A 1 99 ? 1.793 1.647 3.720 1.00 94.06 99 ASP A CA 1
ATOM 739 C C . ASP A 1 99 ? 3.045 1.010 3.093 1.00 94.06 99 ASP A C 1
ATOM 741 O O . A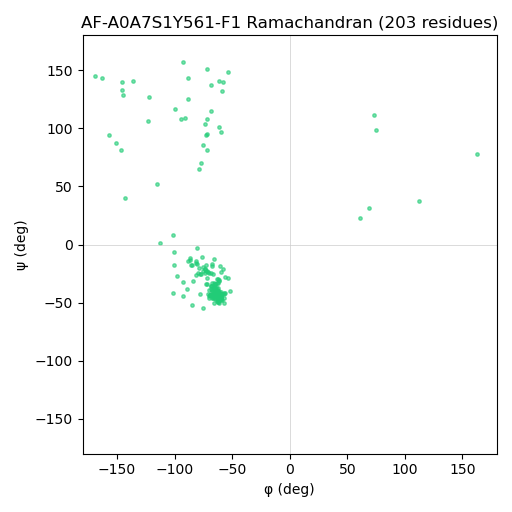SP A 1 99 ? 3.771 1.658 2.333 1.00 94.06 99 ASP A O 1
ATOM 745 N N . MET A 1 100 ? 3.257 -0.292 3.319 1.00 92.94 100 MET A N 1
ATOM 746 C CA . MET A 1 100 ? 4.307 -1.050 2.630 1.00 92.94 100 MET A CA 1
ATOM 747 C C . MET A 1 100 ? 4.114 -1.044 1.107 1.00 92.94 100 MET A C 1
ATOM 749 O O . MET A 1 100 ? 5.064 -0.795 0.362 1.00 92.94 100 MET A O 1
ATOM 753 N N . ALA A 1 101 ? 2.888 -1.278 0.629 1.00 91.69 101 ALA A N 1
ATOM 754 C CA . ALA A 1 101 ? 2.587 -1.282 -0.802 1.00 91.69 101 ALA A CA 1
ATOM 755 C C . ALA A 1 101 ? 2.779 0.105 -1.441 1.00 91.69 101 ALA A C 1
ATOM 757 O O . ALA A 1 101 ? 3.362 0.208 -2.521 1.00 91.69 101 ALA A O 1
ATOM 758 N N . TRP A 1 102 ? 2.336 1.175 -0.779 1.00 91.94 102 TRP A N 1
ATOM 759 C CA . TRP A 1 102 ? 2.479 2.553 -1.253 1.00 91.94 102 TRP A CA 1
ATOM 760 C C . TRP A 1 102 ? 3.932 2.993 -1.362 1.00 91.94 102 TRP A C 1
ATOM 762 O O . TRP A 1 102 ? 4.296 3.617 -2.361 1.00 91.94 102 TRP A O 1
ATOM 772 N N . MET A 1 103 ? 4.776 2.639 -0.390 1.00 92.69 103 MET A N 1
ATOM 773 C CA . MET A 1 103 ? 6.203 2.953 -0.477 1.00 92.69 103 MET A CA 1
ATOM 774 C C . MET A 1 103 ? 6.852 2.207 -1.644 1.00 92.69 103 MET A C 1
ATOM 776 O O . MET A 1 103 ? 7.525 2.835 -2.460 1.00 92.69 103 MET A O 1
ATOM 780 N N . LEU A 1 104 ? 6.554 0.918 -1.830 1.00 88.50 104 LEU A N 1
ATOM 781 C CA . LEU A 1 104 ? 7.044 0.158 -2.987 1.00 88.50 104 LEU A CA 1
ATOM 782 C C . LEU A 1 104 ? 6.583 0.761 -4.327 1.00 88.50 104 LEU A C 1
ATOM 784 O O . LEU A 1 104 ? 7.393 0.918 -5.241 1.00 88.50 104 LEU A O 1
ATOM 788 N N . PHE A 1 105 ? 5.313 1.163 -4.442 1.00 88.44 105 PHE A N 1
ATOM 789 C CA . PHE A 1 105 ? 4.806 1.857 -5.631 1.00 88.44 105 PHE A CA 1
ATOM 790 C C . PHE A 1 105 ? 5.495 3.199 -5.876 1.00 88.44 105 PHE A C 1
ATOM 792 O O . PHE A 1 105 ? 5.734 3.565 -7.026 1.00 88.44 105 PHE A O 1
ATOM 799 N N . THR A 1 106 ? 5.809 3.934 -4.812 1.00 88.56 106 THR A N 1
ATOM 800 C CA . THR A 1 106 ? 6.438 5.253 -4.909 1.00 88.56 106 THR A CA 1
ATOM 801 C C . THR A 1 106 ? 7.879 5.136 -5.387 1.00 88.56 106 THR A C 1
ATOM 803 O O . THR A 1 106 ? 8.254 5.822 -6.335 1.00 88.56 106 THR A O 1
ATOM 806 N N . PHE A 1 107 ? 8.664 4.212 -4.823 1.00 86.69 107 PHE A N 1
ATOM 807 C CA . PHE A 1 107 ? 10.019 3.922 -5.307 1.00 86.69 107 PHE A CA 1
ATOM 808 C C . PHE A 1 107 ? 10.016 3.454 -6.767 1.00 86.69 107 PHE A C 1
ATOM 810 O O . PHE A 1 107 ? 10.781 3.971 -7.583 1.00 86.69 107 PHE A O 1
ATOM 817 N N . PHE A 1 108 ? 9.096 2.555 -7.127 1.00 82.75 108 PHE A N 1
ATOM 818 C CA . PHE A 1 108 ? 8.923 2.115 -8.512 1.00 82.75 108 PHE A CA 1
ATOM 819 C C . PHE A 1 108 ? 8.580 3.271 -9.463 1.00 82.75 108 PHE A C 1
ATOM 821 O O . PHE A 1 108 ? 9.162 3.395 -10.543 1.00 82.75 108 PHE A O 1
ATOM 828 N N . GLY A 1 109 ? 7.635 4.124 -9.060 1.00 81.62 109 GLY A N 1
ATOM 829 C CA . GLY A 1 109 ? 7.178 5.265 -9.845 1.00 81.62 109 GLY A CA 1
ATOM 830 C C . GLY A 1 109 ? 8.269 6.315 -10.041 1.00 81.62 109 GLY A C 1
ATOM 831 O O . GLY A 1 109 ? 8.486 6.755 -11.168 1.00 81.62 109 GLY A O 1
ATOM 832 N N . MET A 1 110 ? 8.992 6.673 -8.974 1.00 82.19 110 MET A N 1
ATOM 833 C CA . MET A 1 110 ? 10.088 7.647 -9.032 1.00 82.19 110 MET A CA 1
ATOM 834 C C . MET A 1 110 ? 11.226 7.172 -9.937 1.00 82.19 110 MET A C 1
ATOM 836 O O . MET A 1 110 ? 11.701 7.942 -10.766 1.00 82.19 110 MET A O 1
ATOM 840 N N . ARG A 1 111 ? 11.625 5.898 -9.847 1.00 75.94 111 ARG A N 1
ATOM 841 C CA . ARG A 1 111 ? 12.709 5.359 -10.679 1.00 75.94 111 ARG A CA 1
ATOM 842 C C . ARG A 1 111 ? 12.365 5.388 -12.166 1.00 75.94 111 ARG A C 1
ATOM 844 O O . ARG A 1 111 ? 13.161 5.835 -12.985 1.00 75.94 111 ARG A O 1
ATOM 851 N N . ARG A 1 112 ? 11.153 4.960 -12.516 1.00 72.81 112 ARG A N 1
ATOM 852 C CA . ARG A 1 112 ? 10.702 4.932 -13.915 1.00 72.81 112 ARG A CA 1
ATOM 853 C C . ARG A 1 112 ? 10.426 6.306 -14.496 1.00 72.81 112 ARG A C 1
ATOM 855 O O . ARG A 1 112 ? 10.454 6.453 -15.710 1.00 72.81 112 ARG A O 1
ATOM 862 N N . LEU A 1 113 ? 10.161 7.296 -13.647 1.00 71.31 113 LEU A N 1
ATOM 863 C CA . LEU A 1 113 ? 10.082 8.688 -14.073 1.00 71.31 113 LEU A CA 1
ATOM 864 C C . LEU A 1 113 ? 11.460 9.217 -14.504 1.00 71.31 113 LEU A C 1
ATOM 866 O O . LEU A 1 113 ? 11.540 9.971 -15.471 1.00 71.31 113 LEU A O 1
ATOM 870 N N . SER A 1 114 ? 12.534 8.782 -13.839 1.00 64.19 114 SER A N 1
ATOM 871 C CA . SER A 1 114 ? 13.912 9.163 -14.179 1.00 64.19 114 SER A CA 1
ATOM 872 C C . SER A 1 114 ? 14.425 8.517 -15.471 1.00 64.19 114 SER A C 1
ATOM 874 O O . SER A 1 114 ? 15.259 9.105 -16.150 1.00 64.19 114 SER A O 1
ATOM 876 N N . GLU A 1 115 ? 13.928 7.329 -15.831 1.00 62.81 115 GLU A N 1
ATOM 877 C CA . GLU A 1 115 ? 14.322 6.614 -17.059 1.00 62.81 115 GLU A CA 1
ATOM 878 C C . GLU A 1 115 ? 13.604 7.122 -18.322 1.00 62.81 115 GLU A C 1
ATOM 880 O O . GLU A 1 115 ? 14.065 6.869 -19.434 1.00 62.81 115 GLU A O 1
ATOM 885 N N . THR A 1 116 ? 12.498 7.863 -18.185 1.00 54.00 116 THR A N 1
ATOM 886 C CA . THR A 1 116 ? 11.803 8.476 -19.327 1.00 54.00 116 THR A CA 1
ATOM 887 C C . THR A 1 116 ? 12.594 9.650 -19.911 1.00 54.00 116 THR A C 1
ATOM 889 O O . THR A 1 116 ? 12.293 10.818 -19.676 1.00 54.00 116 THR A O 1
ATOM 892 N N . THR A 1 117 ? 13.585 9.335 -20.743 1.00 49.84 117 THR A N 1
ATOM 893 C CA . THR A 1 117 ? 13.930 10.181 -21.891 1.00 49.84 117 THR A CA 1
ATOM 894 C C . THR A 1 117 ? 12.772 10.103 -22.900 1.00 49.84 117 THR A C 1
ATOM 896 O O . THR A 1 117 ? 12.202 9.026 -23.093 1.00 49.84 117 THR A O 1
ATOM 899 N N . PRO A 1 118 ? 12.344 11.222 -23.509 1.00 47.72 118 PRO A N 1
ATOM 900 C CA . PRO A 1 118 ? 11.207 11.233 -24.420 1.00 47.72 118 PRO A CA 1
ATOM 901 C C . PRO A 1 118 ? 11.609 10.621 -25.767 1.00 47.72 118 PRO A C 1
ATOM 903 O O . PRO A 1 118 ? 11.982 11.346 -26.682 1.00 47.72 118 PRO A O 1
ATOM 906 N N . GLU A 1 119 ? 11.532 9.297 -25.910 1.00 46.47 119 GLU A N 1
ATOM 907 C CA . GLU A 1 119 ? 11.481 8.689 -27.242 1.00 46.47 119 GLU A CA 1
ATOM 908 C C . GLU A 1 119 ? 10.030 8.526 -27.703 1.00 46.47 119 GLU A C 1
ATOM 910 O O . GLU A 1 119 ? 9.229 7.729 -27.205 1.00 46.47 119 GLU A O 1
ATOM 915 N N . GLU A 1 120 ? 9.717 9.370 -28.679 1.00 47.75 120 GLU A N 1
ATOM 916 C CA . GLU A 1 120 ? 8.541 9.397 -29.527 1.00 47.75 120 GLU A CA 1
ATOM 917 C C . GLU A 1 120 ? 8.443 8.066 -30.303 1.00 47.75 120 GLU A C 1
ATOM 919 O O . GLU A 1 120 ? 9.110 7.861 -31.311 1.00 47.75 120 GLU A O 1
ATOM 924 N N . GLY A 1 121 ? 7.654 7.104 -29.812 1.00 43.72 121 GLY A N 1
ATOM 925 C CA . GLY A 1 121 ? 7.660 5.751 -30.384 1.00 43.72 121 GLY A CA 1
ATOM 926 C C . GLY A 1 121 ? 6.390 4.951 -30.124 1.00 43.72 121 GLY A C 1
ATOM 927 O O . GLY A 1 121 ? 6.214 4.309 -29.083 1.00 43.72 121 GLY A O 1
ATOM 928 N N . SER A 1 122 ? 5.489 5.018 -31.098 1.00 46.41 122 SER A N 1
ATOM 929 C CA . SER A 1 122 ? 4.201 4.330 -31.193 1.00 46.41 122 SER A CA 1
ATOM 930 C C . SER A 1 122 ? 4.286 2.805 -31.017 1.00 46.41 122 SER A C 1
ATOM 932 O O . SER A 1 122 ? 5.253 2.165 -31.411 1.00 46.41 122 SER A O 1
ATOM 934 N N . GLY A 1 123 ? 3.232 2.212 -30.451 1.00 41.62 123 GLY A N 1
ATOM 935 C CA . GLY A 1 123 ? 3.092 0.762 -30.307 1.00 41.62 123 GLY A CA 1
ATOM 936 C C . GLY A 1 123 ? 2.024 0.405 -29.279 1.00 41.62 123 GLY A C 1
ATOM 937 O O . GLY A 1 123 ? 2.328 0.118 -28.123 1.00 41.62 123 GLY A O 1
ATOM 938 N N . VAL A 1 124 ? 0.760 0.504 -29.686 1.00 48.91 124 VAL A N 1
ATOM 939 C CA . VAL A 1 124 ? -0.423 0.191 -28.875 1.00 48.91 124 VAL A CA 1
ATOM 940 C C . VAL A 1 124 ? -0.522 -1.325 -28.682 1.00 48.91 124 VAL A C 1
ATOM 942 O O . VAL A 1 124 ? -0.889 -2.043 -29.605 1.00 48.91 124 VAL A O 1
ATOM 945 N N . VAL A 1 125 ? -0.240 -1.813 -27.469 1.00 45.75 125 VAL A N 1
ATOM 946 C CA . VAL A 1 125 ? -0.650 -3.155 -27.022 1.00 45.75 125 VAL A CA 1
ATOM 947 C C . VAL A 1 125 ? -1.483 -3.002 -25.751 1.00 45.75 125 VAL A C 1
ATOM 949 O O . VAL A 1 125 ? -0.979 -2.666 -24.676 1.00 45.75 125 VAL A O 1
ATOM 952 N N . HIS A 1 126 ? -2.791 -3.196 -25.917 1.00 45.72 126 HIS A N 1
ATOM 953 C CA . HIS A 1 126 ? -3.842 -2.965 -24.929 1.00 45.72 126 HIS A CA 1
ATOM 954 C C . HIS A 1 126 ? -3.793 -4.038 -23.824 1.00 45.72 126 HIS A C 1
ATOM 956 O O . HIS A 1 126 ? -4.356 -5.120 -23.957 1.00 45.72 126 HIS A O 1
ATOM 962 N N . GLY A 1 127 ? -3.115 -3.745 -22.716 1.00 49.91 127 GLY A N 1
ATOM 963 C CA . GLY A 1 127 ? -3.128 -4.568 -21.509 1.00 49.91 127 GLY A CA 1
ATOM 964 C C . GLY A 1 127 ? -3.042 -3.678 -20.276 1.00 49.91 127 GLY A C 1
ATOM 965 O O . GLY A 1 127 ? -2.217 -2.776 -20.216 1.00 49.91 127 GLY A O 1
ATOM 966 N N . TRP A 1 128 ? -3.884 -3.904 -19.266 1.00 49.19 128 TRP A N 1
ATOM 967 C CA . TRP A 1 128 ? -3.890 -3.078 -18.045 1.00 49.19 128 TRP A CA 1
ATOM 968 C C . TRP A 1 128 ? -2.510 -3.030 -17.347 1.00 49.19 128 TRP A C 1
ATOM 970 O O . TRP A 1 128 ? -2.154 -2.025 -16.740 1.00 49.19 128 TRP A O 1
ATOM 980 N N . GLY A 1 129 ? -1.690 -4.078 -17.509 1.00 51.53 129 GLY A N 1
ATOM 981 C CA . GLY A 1 129 ? -0.312 -4.133 -17.006 1.00 51.53 1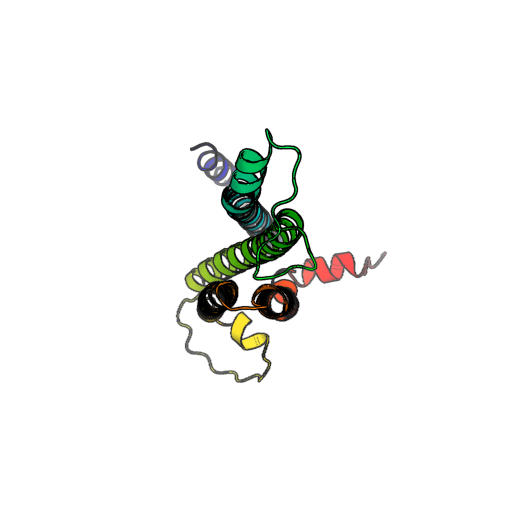29 GLY A CA 1
ATOM 982 C C . GLY A 1 129 ? 0.727 -3.350 -17.825 1.00 51.53 129 GLY A C 1
ATOM 983 O O . GLY A 1 129 ? 1.728 -2.919 -17.260 1.00 51.53 129 GLY A O 1
ATOM 984 N N . THR A 1 130 ? 0.516 -3.105 -19.126 1.00 52.56 130 THR A N 1
ATOM 985 C CA . THR A 1 130 ? 1.478 -2.361 -19.966 1.00 52.56 130 THR A CA 1
ATOM 986 C C . THR A 1 130 ? 1.418 -0.848 -19.746 1.00 52.56 130 THR A C 1
ATOM 988 O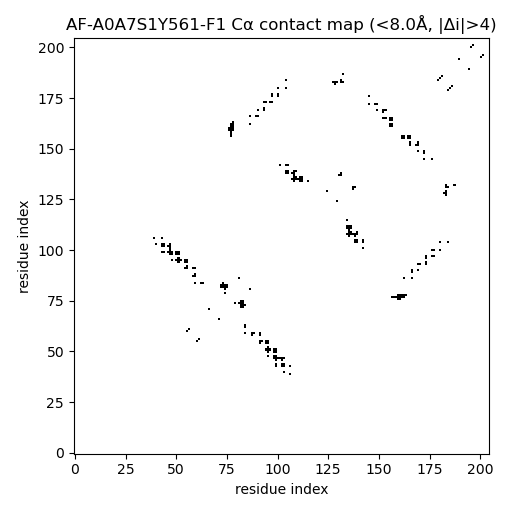 O . THR A 1 130 ? 2.442 -0.186 -19.901 1.00 52.56 130 THR A O 1
ATOM 991 N N . TYR A 1 131 ? 0.281 -0.297 -19.299 1.00 54.75 131 TYR A N 1
ATOM 992 C CA . TYR A 1 131 ? 0.155 1.132 -18.959 1.00 54.75 131 TYR A CA 1
ATOM 993 C C . TYR A 1 131 ? 0.995 1.526 -17.738 1.00 54.75 131 TYR A C 1
ATOM 995 O O . TYR A 1 131 ? 1.702 2.529 -17.776 1.00 54.75 131 TYR A O 1
ATOM 1003 N N . LEU A 1 132 ? 0.986 0.696 -16.691 1.00 55.62 132 LEU A N 1
ATOM 1004 C CA . LEU A 1 132 ? 1.893 0.827 -15.543 1.00 55.62 132 LEU A CA 1
ATOM 1005 C C . LEU A 1 132 ? 3.355 0.566 -15.927 1.00 55.62 132 LEU A C 1
ATOM 1007 O O . LEU A 1 132 ? 4.274 1.052 -15.271 1.00 55.62 132 LEU A O 1
ATOM 1011 N N . SER A 1 133 ? 3.578 -0.207 -16.995 1.00 53.19 133 SER A N 1
ATOM 1012 C CA . SER A 1 133 ? 4.920 -0.600 -17.400 1.00 53.19 133 SER A CA 1
ATOM 1013 C C . SER A 1 133 ? 5.649 0.429 -18.279 1.00 53.19 133 SER A C 1
ATOM 1015 O O . SER A 1 133 ? 6.867 0.321 -18.405 1.00 53.19 133 SER A O 1
ATOM 1017 N N . LYS A 1 134 ? 4.954 1.396 -18.896 1.00 57.19 134 LYS A N 1
ATOM 1018 C CA . LYS A 1 134 ? 5.562 2.350 -19.851 1.00 57.19 134 LYS A CA 1
ATOM 1019 C C . LYS A 1 134 ? 5.873 3.727 -19.245 1.00 57.19 134 LYS A C 1
ATOM 1021 O O . LYS A 1 134 ? 6.662 4.470 -19.809 1.00 57.19 134 LYS A O 1
ATOM 1026 N N . SER A 1 135 ? 5.279 4.071 -18.102 1.00 62.62 135 SER A N 1
ATOM 1027 C CA . SER A 1 135 ? 5.529 5.333 -17.398 1.00 62.62 135 SER A CA 1
ATOM 1028 C C . SER A 1 135 ? 5.451 5.110 -15.887 1.00 62.62 135 SER A C 1
ATOM 1030 O O . SER A 1 135 ? 4.590 4.367 -15.418 1.00 62.62 135 SER A O 1
ATOM 1032 N N . GLY A 1 136 ? 6.343 5.745 -15.121 1.00 67.62 136 GLY A N 1
ATOM 1033 C CA . GLY A 1 136 ? 6.304 5.739 -13.652 1.00 67.62 136 GLY A CA 1
ATOM 1034 C C . GLY A 1 136 ? 5.195 6.618 -13.053 1.00 67.62 136 GLY A C 1
ATOM 1035 O O . GLY A 1 136 ? 4.753 6.382 -11.929 1.00 67.62 136 GLY A O 1
ATOM 1036 N N . SER A 1 137 ? 4.681 7.589 -13.816 1.00 78.94 137 SER A N 1
ATOM 1037 C CA . SER A 1 137 ? 3.620 8.516 -13.401 1.00 78.94 137 SER A CA 1
ATOM 1038 C C . SER A 1 137 ? 2.312 7.848 -12.932 1.00 78.94 137 SER A C 1
ATOM 1040 O O . SER A 1 137 ? 1.809 8.244 -11.879 1.00 78.94 137 SER A O 1
ATOM 1042 N N . PRO A 1 138 ? 1.735 6.837 -13.623 1.00 79.00 138 PRO A N 1
ATOM 1043 C CA . PRO A 1 138 ? 0.507 6.182 -13.164 1.00 79.00 138 PRO A CA 1
ATOM 1044 C C . PRO A 1 138 ? 0.650 5.490 -11.805 1.00 79.00 138 PRO A C 1
ATOM 1046 O O . PRO A 1 138 ? -0.321 5.466 -11.055 1.00 79.00 138 PRO A O 1
ATOM 1049 N N . ALA A 1 139 ? 1.831 4.967 -11.452 1.00 82.50 139 ALA A N 1
ATOM 1050 C CA . ALA A 1 139 ? 2.044 4.337 -10.147 1.00 82.50 139 ALA A CA 1
ATOM 1051 C C . ALA A 1 139 ? 1.870 5.351 -9.003 1.00 82.50 139 ALA A C 1
ATOM 1053 O O . ALA A 1 139 ? 1.166 5.069 -8.037 1.00 82.50 139 ALA A O 1
ATOM 1054 N N . LEU A 1 140 ? 2.418 6.561 -9.156 1.00 85.56 140 LEU A N 1
ATOM 1055 C CA . LEU A 1 140 ? 2.268 7.644 -8.177 1.00 85.56 140 LEU A CA 1
ATOM 1056 C C . LEU A 1 140 ? 0.820 8.135 -8.073 1.00 85.56 140 LEU A C 1
ATOM 1058 O O . LEU A 1 140 ? 0.324 8.371 -6.972 1.00 85.56 140 LEU A O 1
ATOM 1062 N N . ILE A 1 141 ? 0.121 8.248 -9.209 1.00 88.50 141 ILE A N 1
ATOM 1063 C CA . ILE A 1 141 ? -1.297 8.634 -9.235 1.00 88.50 141 ILE A CA 1
ATOM 1064 C C . ILE A 1 141 ? -2.150 7.587 -8.512 1.00 88.50 141 ILE A C 1
ATOM 1066 O O . ILE A 1 141 ? -3.025 7.952 -7.731 1.00 88.50 141 ILE A O 1
ATOM 1070 N N . ILE A 1 142 ? -1.887 6.295 -8.733 1.00 87.81 142 ILE A N 1
ATOM 1071 C CA . ILE A 1 142 ? -2.596 5.205 -8.051 1.00 87.81 142 ILE A CA 1
ATOM 1072 C C . ILE A 1 142 ? -2.323 5.246 -6.548 1.00 87.81 142 ILE A C 1
ATOM 1074 O O . ILE A 1 142 ? -3.271 5.137 -5.771 1.00 87.81 142 ILE A O 1
ATOM 1078 N N . THR A 1 143 ? -1.076 5.454 -6.123 1.00 90.56 143 THR A N 1
ATOM 1079 C CA . THR A 1 143 ? -0.742 5.626 -4.702 1.00 90.56 143 THR A CA 1
ATOM 1080 C C . THR A 1 143 ? -1.523 6.785 -4.090 1.00 90.56 143 THR A C 1
ATOM 1082 O O . THR A 1 143 ? -2.204 6.601 -3.087 1.00 90.56 143 THR A O 1
ATOM 1085 N N . LEU A 1 144 ? -1.512 7.960 -4.723 1.00 92.00 144 LEU A N 1
ATOM 1086 C CA . LEU A 1 144 ? -2.234 9.130 -4.221 1.00 92.00 144 LEU A CA 1
ATOM 1087 C C . LEU A 1 144 ? -3.751 8.893 -4.171 1.00 92.00 144 LEU A C 1
ATOM 1089 O O . LEU A 1 144 ? -4.402 9.226 -3.181 1.00 92.00 144 LEU A O 1
ATOM 1093 N N . ALA A 1 145 ? -4.321 8.299 -5.220 1.00 91.62 145 ALA A N 1
ATOM 1094 C CA . ALA A 1 145 ? -5.750 8.018 -5.301 1.00 91.62 145 ALA A CA 1
ATOM 1095 C C . ALA A 1 145 ? -6.193 6.987 -4.253 1.00 91.62 145 ALA A C 1
ATOM 1097 O O . ALA A 1 145 ? -7.208 7.186 -3.586 1.00 91.62 145 ALA A O 1
ATOM 1098 N N . THR A 1 146 ? -5.427 5.907 -4.075 1.00 92.38 146 THR A N 1
ATOM 1099 C CA . THR A 1 146 ? -5.712 4.878 -3.061 1.00 92.38 146 THR A CA 1
ATOM 1100 C C . THR A 1 146 ? -5.507 5.409 -1.644 1.00 92.38 146 THR A C 1
ATOM 1102 O O . THR A 1 146 ? -6.320 5.104 -0.775 1.00 92.38 146 THR A O 1
ATOM 1105 N N . HIS A 1 147 ? -4.519 6.280 -1.421 1.00 93.88 147 HIS A N 1
ATOM 1106 C CA . HIS A 1 147 ? -4.333 6.984 -0.152 1.00 93.88 147 HIS A CA 1
ATOM 1107 C C . HIS A 1 147 ? -5.527 7.878 0.185 1.00 93.88 147 HIS A C 1
ATOM 1109 O O . HIS A 1 147 ? -6.095 7.764 1.269 1.00 93.88 147 HIS A O 1
ATOM 1115 N N . MET A 1 148 ? -5.969 8.717 -0.755 1.00 93.94 148 MET A N 1
ATOM 1116 C CA . MET A 1 148 ? -7.157 9.555 -0.565 1.00 93.94 148 MET A CA 1
ATOM 1117 C C . MET A 1 148 ? -8.413 8.713 -0.317 1.00 93.94 148 MET A C 1
ATOM 1119 O O . MET A 1 148 ? -9.189 9.022 0.584 1.00 93.94 148 MET A O 1
ATOM 1123 N N . ALA A 1 149 ? -8.603 7.621 -1.064 1.00 92.06 149 ALA A N 1
ATOM 1124 C CA . ALA A 1 149 ? -9.728 6.710 -0.861 1.00 92.06 149 ALA A CA 1
ATOM 1125 C C . ALA A 1 149 ? -9.703 6.064 0.535 1.00 92.06 149 ALA A C 1
ATOM 1127 O O . ALA A 1 149 ? -10.738 5.999 1.200 1.00 92.06 149 ALA A O 1
ATOM 1128 N N . ALA A 1 150 ? -8.527 5.645 1.009 1.00 91.31 150 ALA A N 1
ATOM 1129 C CA . ALA A 1 150 ? -8.349 5.120 2.357 1.00 91.31 150 ALA A CA 1
ATOM 1130 C C . ALA A 1 150 ? -8.631 6.186 3.429 1.00 91.31 150 ALA A C 1
ATOM 1132 O O . ALA A 1 150 ? -9.356 5.909 4.382 1.00 91.31 150 ALA A O 1
ATOM 1133 N N . SER A 1 151 ? -8.153 7.423 3.260 1.00 91.06 151 SER A N 1
ATOM 1134 C CA . SER A 1 151 ? -8.471 8.521 4.183 1.00 91.06 151 SER A CA 1
ATOM 1135 C C . SER A 1 151 ? -9.969 8.835 4.212 1.00 91.06 151 SER A C 1
ATOM 1137 O O . SER A 1 151 ? -10.529 9.039 5.278 1.00 91.06 151 SER A O 1
ATOM 1139 N N . VAL A 1 152 ? -10.657 8.823 3.068 1.00 92.25 152 VAL A N 1
ATOM 1140 C CA . VAL A 1 152 ? -12.116 9.029 3.021 1.00 92.25 152 VAL A CA 1
ATOM 1141 C C . VAL A 1 152 ? -12.862 7.865 3.677 1.00 92.25 152 VAL A C 1
ATOM 1143 O O . VAL A 1 152 ? -13.867 8.076 4.354 1.00 92.25 152 VAL A O 1
ATOM 1146 N N . SER A 1 153 ? -12.363 6.636 3.532 1.00 90.62 153 SER A N 1
ATOM 1147 C CA . SER A 1 153 ? -13.003 5.457 4.117 1.00 90.62 153 SER A CA 1
ATOM 1148 C C . SER A 1 153 ? -13.079 5.487 5.643 1.00 90.62 153 SER A C 1
ATOM 1150 O O . SER A 1 153 ? -14.058 5.014 6.226 1.00 90.62 153 SER A O 1
ATOM 1152 N N . THR A 1 154 ? -12.081 6.078 6.301 1.00 87.38 154 THR A N 1
ATOM 1153 C CA . THR A 1 154 ? -12.037 6.156 7.763 1.00 87.38 154 THR A CA 1
ATOM 1154 C C . THR A 1 154 ? -13.004 7.194 8.320 1.00 87.38 154 THR A C 1
ATOM 1156 O O . THR A 1 154 ? -13.468 7.021 9.446 1.00 87.38 154 THR A O 1
ATOM 1159 N N . LEU A 1 155 ? -13.414 8.204 7.537 1.00 89.31 155 LEU A N 1
ATOM 1160 C CA . LEU A 1 155 ? -14.445 9.162 7.961 1.00 89.31 155 LEU A CA 1
ATOM 1161 C C . LEU A 1 155 ? -15.790 8.481 8.244 1.00 89.31 155 LEU A C 1
ATOM 1163 O O . LEU A 1 155 ? -16.521 8.916 9.133 1.00 89.31 155 LEU A O 1
ATOM 1167 N N . PHE A 1 156 ? -16.106 7.376 7.560 1.00 87.19 156 PHE A N 1
ATOM 1168 C CA . PHE A 1 156 ? -17.340 6.624 7.819 1.00 87.19 156 PHE A CA 1
ATOM 1169 C C . PHE A 1 156 ? -17.379 5.977 9.210 1.00 87.19 156 PHE A C 1
ATOM 1171 O O . PHE A 1 156 ? -18.447 5.563 9.658 1.00 87.19 156 PHE A O 1
ATOM 1178 N N . ASN A 1 157 ? -16.251 5.926 9.928 1.00 84.00 157 ASN A N 1
ATOM 1179 C CA . ASN A 1 157 ? -16.210 5.465 11.313 1.00 84.00 157 ASN A CA 1
ATOM 1180 C C . ASN A 1 157 ? -16.935 6.413 12.290 1.00 84.00 157 ASN A C 1
ATOM 1182 O O . ASN A 1 157 ? -17.292 5.999 13.389 1.00 84.00 157 ASN A O 1
ATOM 1186 N N . ALA A 1 158 ? -17.176 7.669 11.896 1.00 84.00 158 ALA A N 1
ATOM 1187 C CA . ALA A 1 158 ? -17.882 8.652 12.719 1.00 84.00 158 ALA A CA 1
ATOM 1188 C C . ALA A 1 158 ? -19.408 8.436 12.776 1.00 84.00 158 ALA A C 1
ATOM 1190 O O . ALA A 1 158 ? -20.085 9.083 13.569 1.00 84.00 158 ALA A O 1
ATOM 1191 N N . GLN A 1 159 ? -19.961 7.559 11.933 1.00 85.56 159 GLN A N 1
ATOM 1192 C CA . GLN A 1 159 ? -21.398 7.295 11.859 1.00 85.56 159 GLN A CA 1
ATOM 1193 C C . GLN A 1 159 ? -21.806 6.108 12.755 1.00 85.56 159 GLN A C 1
ATOM 1195 O O . GLN A 1 159 ? -20.991 5.230 13.048 1.00 85.56 159 GLN A O 1
ATOM 1200 N N . ASP A 1 160 ? -23.079 6.040 13.155 1.00 79.44 160 ASP A N 1
ATOM 1201 C CA . ASP A 1 160 ? -23.632 4.886 13.877 1.00 79.44 160 ASP A CA 1
ATOM 1202 C C . ASP A 1 160 ? -23.487 3.599 13.044 1.00 79.44 160 ASP A C 1
ATOM 1204 O O . ASP A 1 160 ? -23.817 3.572 11.853 1.00 79.44 160 ASP A O 1
ATOM 1208 N N . ASN A 1 161 ? -22.984 2.522 13.660 1.00 81.88 161 ASN A N 1
ATOM 1209 C CA . ASN A 1 161 ? -22.543 1.290 12.980 1.00 81.88 161 ASN A CA 1
ATOM 1210 C C . ASN A 1 161 ? -21.391 1.492 11.975 1.00 81.88 161 ASN A C 1
ATOM 1212 O O . ASN A 1 161 ? -21.197 0.682 11.062 1.00 81.88 161 ASN A O 1
ATOM 1216 N N . GLY A 1 162 ? -20.615 2.567 12.131 1.00 83.31 162 GLY A N 1
ATOM 1217 C CA . GLY A 1 162 ? -19.531 2.946 11.231 1.00 83.31 162 GLY A CA 1
ATOM 1218 C C . GLY A 1 162 ? -18.481 1.855 11.055 1.00 83.31 162 GLY A C 1
ATOM 1219 O O . GLY A 1 162 ? -18.097 1.572 9.921 1.00 83.31 162 GLY A O 1
ATOM 1220 N N . CYS A 1 163 ? -18.079 1.159 12.124 1.00 84.38 163 CYS A N 1
ATOM 1221 C CA . CYS A 1 163 ? -17.041 0.128 12.014 1.00 84.38 163 CYS A CA 1
ATOM 1222 C C . CYS A 1 163 ? -17.494 -1.161 11.313 1.00 84.38 163 CYS A C 1
ATOM 1224 O O . CYS A 1 163 ? -16.649 -1.867 10.767 1.00 84.38 163 CYS A O 1
ATOM 1226 N N . ALA A 1 164 ? -18.801 -1.420 11.187 1.00 86.06 164 ALA A N 1
ATOM 1227 C CA . ALA A 1 164 ? -19.293 -2.502 10.330 1.00 86.06 164 ALA A CA 1
ATOM 1228 C C . ALA A 1 164 ? -19.123 -2.190 8.831 1.00 86.06 164 ALA A C 1
ATOM 1230 O O . ALA A 1 164 ? -19.069 -3.107 8.016 1.00 86.06 164 ALA A O 1
ATOM 1231 N N . LYS A 1 165 ? -19.039 -0.905 8.457 1.00 88.19 165 LYS A N 1
ATOM 1232 C CA . LYS A 1 165 ? -18.879 -0.459 7.064 1.00 88.19 165 LYS A CA 1
ATOM 1233 C C . LYS A 1 165 ? -17.445 -0.056 6.731 1.00 88.19 165 LYS A C 1
ATOM 1235 O O . LYS A 1 165 ? -16.964 -0.402 5.658 1.00 88.19 165 LYS A O 1
ATOM 1240 N N . SER A 1 166 ? -16.763 0.656 7.626 1.00 90.44 166 SER A N 1
ATOM 1241 C CA . SER A 1 166 ? -15.412 1.170 7.381 1.00 90.44 166 SER A CA 1
ATOM 1242 C C . SER A 1 166 ? -14.382 0.044 7.317 1.00 90.44 166 SER A C 1
ATOM 1244 O O . SER A 1 166 ? -13.578 0.015 6.393 1.00 90.44 166 SER A O 1
ATOM 1246 N N . LEU A 1 167 ? -14.456 -0.931 8.227 1.00 89.56 167 LEU A N 1
ATOM 1247 C CA . LEU A 1 167 ? -13.489 -2.024 8.320 1.00 89.56 167 LEU A CA 1
ATOM 1248 C C . LEU A 1 167 ? -13.448 -2.916 7.064 1.00 89.56 167 LEU A C 1
ATOM 1250 O O . LEU A 1 167 ? -12.356 -3.109 6.523 1.00 89.56 167 LEU A O 1
ATOM 1254 N N . PRO A 1 168 ? -14.579 -3.420 6.521 1.00 91.44 168 PRO A N 1
ATOM 1255 C CA . PRO A 1 168 ? -14.532 -4.159 5.262 1.00 91.44 168 PRO A CA 1
ATOM 1256 C C . PRO A 1 168 ? -14.121 -3.270 4.086 1.00 91.44 168 PRO A C 1
ATOM 1258 O O . PRO A 1 168 ? -13.446 -3.750 3.181 1.00 91.44 168 PRO A O 1
ATOM 1261 N N . LEU A 1 169 ? -14.481 -1.982 4.091 1.00 92.31 169 LEU A N 1
ATOM 1262 C CA . LEU A 1 169 ? -14.132 -1.073 3.001 1.00 92.31 169 LEU A CA 1
ATOM 1263 C C . LEU A 1 169 ? -12.622 -0.792 2.951 1.00 92.31 169 LEU A C 1
ATOM 1265 O O . LEU A 1 169 ? -12.033 -0.877 1.875 1.00 92.31 169 LEU A O 1
ATOM 1269 N N . VAL A 1 170 ? -11.982 -0.560 4.103 1.00 93.12 170 VAL A N 1
ATOM 1270 C CA . VAL A 1 170 ? -10.516 -0.476 4.221 1.00 93.12 170 VAL A CA 1
ATOM 1271 C C . VAL A 1 170 ? -9.879 -1.785 3.758 1.00 93.12 170 VAL A C 1
ATOM 1273 O O . VAL A 1 170 ? -8.993 -1.758 2.909 1.00 93.12 170 VAL A O 1
ATOM 1276 N N . GLY A 1 171 ? -10.380 -2.934 4.223 1.00 93.62 171 GLY A N 1
ATOM 1277 C CA . GLY A 1 171 ? -9.873 -4.244 3.807 1.00 93.62 171 GLY A CA 1
ATOM 1278 C C . GLY A 1 171 ? -9.938 -4.463 2.290 1.00 93.62 171 GLY A C 1
ATOM 1279 O O . GLY A 1 171 ? -8.968 -4.928 1.691 1.00 93.62 171 GLY A O 1
ATOM 1280 N N . VAL A 1 172 ? -11.040 -4.072 1.640 1.00 94.69 172 VAL A N 1
ATOM 1281 C CA . VAL A 1 172 ? -11.185 -4.139 0.176 1.00 94.69 172 VAL A CA 1
ATOM 1282 C C . VAL A 1 172 ? -10.172 -3.232 -0.524 1.00 94.69 172 VAL A C 1
ATOM 1284 O O . VAL A 1 172 ? -9.545 -3.675 -1.486 1.00 94.69 172 VAL A O 1
ATOM 1287 N N . ILE A 1 173 ? -9.968 -1.999 -0.047 1.00 93.88 173 ILE A N 1
ATOM 1288 C CA . ILE A 1 173 ? -8.971 -1.073 -0.613 1.00 93.88 173 ILE A CA 1
ATOM 1289 C C . ILE A 1 173 ? -7.556 -1.649 -0.469 1.00 93.88 173 ILE A C 1
ATOM 1291 O O . ILE A 1 173 ? -6.785 -1.622 -1.431 1.00 93.88 173 ILE A O 1
ATOM 1295 N N . THR A 1 174 ? -7.219 -2.227 0.686 1.00 94.44 174 THR A N 1
ATOM 1296 C CA . THR A 1 174 ? -5.916 -2.866 0.917 1.00 94.44 174 THR A CA 1
ATOM 1297 C C . THR A 1 174 ? -5.706 -4.046 -0.029 1.00 94.44 174 THR A C 1
ATOM 1299 O O . THR A 1 174 ? -4.686 -4.108 -0.715 1.00 94.44 174 THR A O 1
ATOM 1302 N N . VAL A 1 175 ? -6.680 -4.958 -0.135 1.00 94.56 175 VAL A N 1
ATOM 1303 C CA . VAL A 1 175 ? -6.595 -6.117 -1.041 1.00 94.56 175 VAL A CA 1
ATOM 1304 C C . VAL A 1 175 ? -6.498 -5.672 -2.498 1.00 94.56 175 VAL A C 1
ATOM 1306 O O . VAL A 1 175 ? -5.678 -6.211 -3.237 1.00 94.56 175 VAL A O 1
ATOM 1309 N N . LEU A 1 176 ? -7.274 -4.667 -2.915 1.00 92.56 176 LEU A N 1
ATOM 1310 C CA . LEU A 1 176 ? -7.194 -4.094 -4.258 1.00 92.56 176 LEU A CA 1
ATOM 1311 C C . LEU A 1 176 ? -5.798 -3.519 -4.528 1.00 92.56 176 LEU A C 1
ATOM 1313 O O . LEU A 1 176 ? -5.220 -3.793 -5.575 1.00 92.56 176 LEU A O 1
ATOM 1317 N N . THR A 1 177 ? -5.235 -2.765 -3.584 1.00 90.81 177 THR A N 1
ATOM 1318 C CA . THR A 1 177 ? -3.900 -2.160 -3.717 1.00 90.81 177 THR A CA 1
ATOM 1319 C C . THR A 1 177 ? -2.819 -3.236 -3.838 1.00 90.81 177 THR A C 1
ATOM 1321 O O . THR A 1 177 ? -1.980 -3.173 -4.738 1.00 90.81 177 THR A O 1
ATOM 1324 N N . LEU A 1 178 ? -2.883 -4.282 -3.008 1.00 90.94 178 LEU A N 1
ATOM 1325 C CA . LEU A 1 178 ? -1.983 -5.436 -3.086 1.00 90.94 178 LEU A CA 1
ATOM 1326 C C . LEU A 1 178 ? -2.167 -6.239 -4.379 1.00 90.94 178 LEU A C 1
ATOM 1328 O O . LEU A 1 178 ? -1.191 -6.727 -4.951 1.00 90.94 178 LEU A O 1
ATOM 1332 N N . PHE A 1 179 ? -3.399 -6.368 -4.870 1.00 90.75 179 PHE A N 1
ATOM 1333 C CA . PHE A 1 179 ? -3.693 -7.029 -6.137 1.00 90.75 179 PHE A CA 1
ATOM 1334 C C . PHE A 1 179 ? -3.135 -6.237 -7.322 1.00 90.75 179 PHE A C 1
ATOM 1336 O O . PHE A 1 179 ? -2.469 -6.815 -8.177 1.00 90.75 179 PHE A O 1
ATOM 1343 N N . LEU A 1 180 ? -3.332 -4.916 -7.352 1.00 86.38 180 LEU A N 1
ATOM 1344 C CA . LEU A 1 180 ? -2.750 -4.030 -8.364 1.00 86.38 180 LEU A CA 1
ATOM 1345 C C . LEU A 1 180 ? -1.221 -4.091 -8.337 1.00 86.38 180 LEU A C 1
ATOM 1347 O O . LEU A 1 180 ? -0.592 -4.167 -9.393 1.00 86.38 180 LEU A O 1
ATOM 1351 N N . PHE A 1 181 ? -0.625 -4.133 -7.144 1.00 85.50 181 PHE A N 1
ATOM 1352 C CA . PHE A 1 181 ? 0.814 -4.316 -6.978 1.00 85.50 181 PHE A CA 1
ATOM 1353 C C . PHE A 1 181 ? 1.267 -5.669 -7.536 1.00 85.50 181 PHE A C 1
ATOM 1355 O O . PHE A 1 181 ? 2.200 -5.758 -8.332 1.00 85.50 181 PHE A O 1
ATOM 1362 N N . SER A 1 182 ? 0.554 -6.737 -7.191 1.00 84.25 182 SER A N 1
ATOM 1363 C CA . SER A 1 182 ? 0.868 -8.088 -7.650 1.00 84.25 182 SER A CA 1
ATOM 1364 C C . SER A 1 182 ? 0.722 -8.225 -9.167 1.00 84.25 182 SER A C 1
ATOM 1366 O O . SER A 1 182 ? 1.576 -8.811 -9.823 1.00 84.25 182 SER A O 1
ATOM 1368 N N . VAL A 1 183 ? -0.323 -7.672 -9.774 1.00 83.75 183 VAL A N 1
ATOM 1369 C CA . VAL A 1 183 ? -0.559 -7.807 -11.218 1.00 83.75 183 VAL A CA 1
ATOM 1370 C C . VAL A 1 183 ? 0.331 -6.872 -12.035 1.00 83.75 183 VAL A C 1
ATOM 1372 O O . VAL A 1 183 ? 0.870 -7.297 -13.057 1.00 83.75 183 VAL A O 1
ATOM 1375 N N . GLY A 1 184 ? 0.486 -5.619 -11.606 1.00 73.88 184 GLY A N 1
ATOM 1376 C CA . GLY A 1 184 ? 1.237 -4.605 -12.344 1.00 73.88 184 GLY A CA 1
ATOM 1377 C C . GLY A 1 184 ? 2.735 -4.657 -12.068 1.00 73.88 184 GLY A C 1
ATOM 1378 O O . GLY A 1 184 ? 3.539 -4.734 -12.991 1.00 73.88 184 GLY A O 1
ATOM 1379 N N . VAL A 1 185 ? 3.109 -4.639 -10.792 1.00 72.12 185 VAL A N 1
ATOM 1380 C CA . VAL A 1 185 ? 4.481 -4.377 -10.352 1.00 72.12 185 VAL A CA 1
ATOM 1381 C C . VAL A 1 185 ? 5.275 -5.672 -10.189 1.00 72.12 185 VAL A C 1
ATOM 1383 O O . 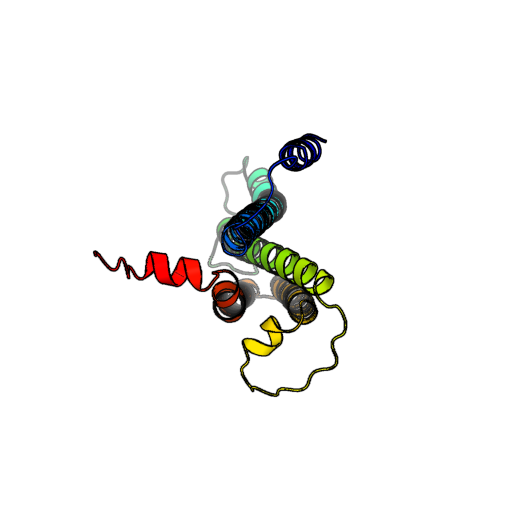VAL A 1 185 ? 6.379 -5.769 -10.717 1.00 72.12 185 VAL A O 1
ATOM 1386 N N . SER A 1 186 ? 4.705 -6.721 -9.580 1.00 70.19 186 SER A N 1
ATOM 1387 C CA . SER A 1 186 ? 5.447 -7.977 -9.345 1.00 70.19 186 SER A CA 1
ATOM 1388 C C . SER A 1 186 ? 5.903 -8.674 -10.634 1.00 70.19 186 SER A C 1
ATOM 1390 O O . SER A 1 186 ? 6.946 -9.324 -10.668 1.00 70.19 186 SER A O 1
ATOM 1392 N N . ARG A 1 187 ? 5.148 -8.510 -11.729 1.00 67.38 187 ARG A N 1
ATOM 1393 C CA . ARG A 1 187 ? 5.507 -9.074 -13.040 1.00 67.38 187 ARG A CA 1
ATOM 1394 C C . ARG A 1 187 ? 6.660 -8.350 -13.715 1.00 67.38 187 ARG A C 1
ATOM 1396 O O . ARG A 1 187 ? 7.316 -8.945 -14.563 1.00 67.38 187 ARG A O 1
ATOM 1403 N N . VAL A 1 188 ? 6.853 -7.089 -13.358 1.00 68.19 188 VAL A N 1
ATOM 1404 C CA . VAL A 1 188 ? 7.843 -6.191 -13.941 1.00 68.19 188 VAL A CA 1
ATOM 1405 C C . VAL A 1 188 ? 9.106 -6.131 -13.074 1.00 68.19 188 VAL A C 1
ATOM 1407 O O . VAL A 1 188 ? 10.186 -5.932 -13.610 1.00 68.19 188 VAL A O 1
ATOM 1410 N N . TYR A 1 189 ? 8.983 -6.372 -11.763 1.00 62.00 189 TYR A N 1
ATOM 1411 C CA . TYR A 1 189 ? 10.101 -6.390 -10.810 1.00 62.00 189 TYR A CA 1
ATOM 1412 C C . TYR A 1 189 ? 11.010 -7.618 -10.897 1.00 62.00 189 TYR A C 1
ATOM 1414 O O . TYR A 1 189 ? 12.131 -7.553 -10.411 1.00 62.00 189 TYR A O 1
ATOM 1422 N N . LEU A 1 190 ? 10.555 -8.743 -11.464 1.00 57.50 190 LEU A N 1
ATOM 1423 C CA . LEU A 1 190 ? 11.435 -9.893 -11.688 1.00 57.50 190 LEU A CA 1
ATOM 1424 C C . LEU A 1 190 ? 11.994 -9.836 -13.117 1.00 57.50 190 LEU A C 1
ATOM 1426 O O . LEU A 1 190 ? 11.238 -10.130 -14.055 1.00 57.50 190 LEU A O 1
ATOM 1430 N N . PRO A 1 191 ? 13.290 -9.527 -13.317 1.00 53.28 191 PRO A N 1
ATOM 1431 C CA . PRO A 1 191 ? 13.897 -9.631 -14.634 1.00 53.28 191 PRO A CA 1
ATOM 1432 C C . PRO A 1 191 ? 13.751 -11.064 -15.161 1.00 53.28 191 PRO A C 1
ATOM 1434 O O . PRO A 1 191 ? 13.877 -12.060 -14.436 1.00 53.28 191 PRO A O 1
ATOM 1437 N N . SER A 1 192 ? 13.451 -11.180 -16.453 1.00 54.50 192 SER A N 1
ATOM 1438 C CA . SER A 1 192 ? 13.171 -12.445 -17.146 1.00 54.50 192 SER A CA 1
ATOM 1439 C C . SER A 1 192 ? 14.282 -13.492 -16.968 1.00 54.50 192 SER A C 1
ATOM 1441 O O . SER A 1 192 ? 13.984 -14.688 -16.922 1.00 54.50 192 SER A O 1
ATOM 1443 N N . HIS A 1 193 ? 15.533 -13.062 -16.779 1.00 53.78 193 HIS A N 1
ATOM 1444 C CA . HIS A 1 193 ? 16.684 -13.928 -16.502 1.00 53.78 193 HIS A CA 1
ATOM 1445 C C . HIS A 1 193 ? 16.585 -14.658 -15.154 1.00 53.78 193 HIS A C 1
ATOM 1447 O O . HIS A 1 193 ? 16.865 -15.855 -15.075 1.00 53.78 193 HIS A O 1
ATOM 1453 N N . GLN A 1 194 ? 16.105 -13.993 -14.100 1.00 58.19 194 GLN A N 1
ATOM 1454 C CA . GLN A 1 194 ? 15.921 -14.612 -12.782 1.00 58.19 194 GLN A CA 1
ATOM 1455 C C . GLN A 1 194 ? 14.737 -15.585 -12.789 1.00 58.19 194 GLN A C 1
ATOM 1457 O O . GLN A 1 194 ? 14.785 -16.652 -12.178 1.00 58.19 194 GLN A O 1
ATOM 1462 N N . LYS A 1 195 ? 13.699 -15.260 -13.569 1.00 58.75 195 LYS A N 1
ATOM 1463 C CA . LYS A 1 195 ? 12.553 -16.143 -13.800 1.00 58.75 195 LYS A CA 1
ATOM 1464 C C . LYS A 1 195 ? 12.951 -17.425 -14.540 1.00 58.75 195 LYS A C 1
ATOM 1466 O O . LYS A 1 195 ? 12.386 -18.472 -14.241 1.00 58.75 195 LYS A O 1
ATOM 1471 N N . ARG A 1 196 ? 13.928 -17.364 -15.456 1.00 57.38 196 ARG A N 1
ATOM 1472 C CA . ARG A 1 196 ? 14.512 -18.552 -16.111 1.00 57.38 196 ARG A CA 1
ATOM 1473 C C . ARG A 1 196 ? 15.348 -19.392 -15.145 1.00 57.38 196 ARG A C 1
ATOM 1475 O O . ARG A 1 196 ? 15.160 -20.602 -15.104 1.00 57.38 196 ARG A O 1
ATOM 1482 N N . ARG A 1 197 ? 16.177 -18.763 -14.301 1.00 60.06 197 ARG A N 1
ATOM 1483 C CA . ARG A 1 197 ? 16.950 -19.481 -13.266 1.00 60.06 197 ARG A CA 1
ATOM 1484 C C . ARG A 1 197 ? 16.049 -20.175 -12.235 1.00 60.06 197 ARG A C 1
ATOM 1486 O O . ARG A 1 197 ? 16.285 -21.330 -11.910 1.00 60.06 197 ARG A O 1
ATOM 1493 N N . LEU A 1 198 ? 14.973 -19.522 -11.784 1.00 58.62 198 LEU A N 1
ATOM 1494 C CA . LEU A 1 198 ? 13.975 -20.121 -10.882 1.00 58.62 198 LEU A CA 1
ATOM 1495 C C . LEU A 1 198 ? 13.106 -21.195 -11.555 1.00 58.62 198 LEU A C 1
ATO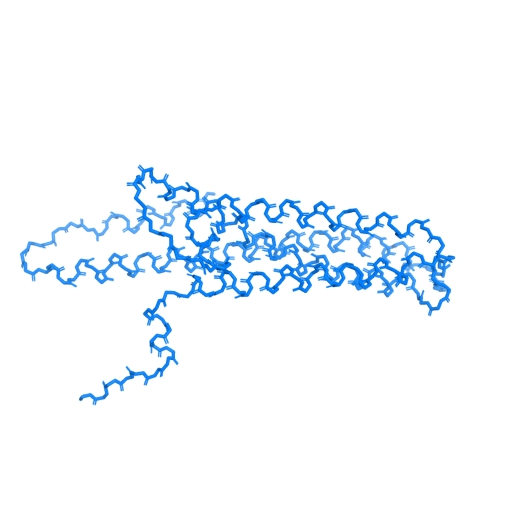M 1497 O O . LEU A 1 198 ? 12.578 -22.068 -10.873 1.00 58.62 198 LEU A O 1
ATOM 1501 N N . ARG A 1 199 ? 12.946 -21.141 -12.884 1.00 60.69 199 ARG A N 1
ATOM 1502 C CA . ARG A 1 199 ? 12.222 -22.156 -13.664 1.00 60.69 199 ARG A CA 1
ATOM 1503 C C . ARG A 1 199 ? 13.073 -23.404 -13.949 1.00 60.69 199 ARG A C 1
ATOM 1505 O O . ARG A 1 199 ? 12.538 -24.372 -14.474 1.00 60.69 199 ARG A O 1
ATOM 1512 N N . GLY A 1 200 ? 14.344 -23.426 -13.543 1.00 54.28 200 GLY A N 1
ATOM 1513 C CA . GLY A 1 200 ? 15.135 -24.654 -13.538 1.00 54.28 200 GLY A CA 1
ATOM 1514 C C . GLY A 1 200 ? 15.480 -25.185 -14.928 1.00 54.28 200 GLY A C 1
ATOM 1515 O O . GLY A 1 200 ? 15.651 -26.387 -15.082 1.00 54.28 200 GLY A O 1
ATOM 1516 N N . GLU A 1 201 ? 15.640 -24.321 -15.931 1.00 52.50 201 GLU A N 1
ATOM 1517 C CA . GLU A 1 201 ? 16.400 -24.694 -17.132 1.00 52.50 201 GLU A CA 1
ATOM 1518 C C . GLU A 1 201 ? 17.901 -24.598 -16.814 1.00 52.50 201 GLU A C 1
ATOM 1520 O O . GLU A 1 201 ? 18.627 -23.760 -17.343 1.00 52.50 201 GLU A O 1
ATOM 1525 N N . GLN A 1 202 ? 18.370 -25.448 -15.896 1.00 51.91 202 GLN A N 1
ATOM 1526 C CA . GLN A 1 202 ? 19.740 -25.937 -15.982 1.00 51.91 202 GLN A CA 1
ATOM 1527 C C . GLN A 1 202 ? 19.741 -26.924 -17.146 1.00 51.91 202 GLN A C 1
ATOM 1529 O O . GLN A 1 202 ? 19.374 -28.086 -16.983 1.00 51.91 202 GLN A O 1
ATOM 1534 N N . HIS A 1 203 ? 20.098 -26.438 -18.334 1.00 47.38 203 HIS A N 1
ATOM 1535 C CA . HIS A 1 203 ? 20.638 -27.318 -19.360 1.00 47.38 203 HIS A CA 1
ATOM 1536 C C . HIS A 1 203 ? 21.925 -27.896 -18.762 1.00 47.38 203 HIS A C 1
ATOM 1538 O O . HIS A 1 203 ? 22.915 -27.188 -18.579 1.00 47.38 203 HIS A O 1
ATOM 1544 N N . ILE A 1 204 ? 21.821 -29.137 -18.292 1.00 50.34 204 ILE A N 1
ATOM 1545 C CA . ILE A 1 204 ? 22.960 -29.981 -17.964 1.00 50.34 204 ILE A CA 1
ATOM 1546 C C . ILE A 1 204 ? 23.525 -30.388 -19.322 1.00 50.34 204 ILE A C 1
ATOM 1548 O O . ILE A 1 204 ? 22.918 -31.222 -19.993 1.00 50.34 204 ILE A O 1
ATOM 1552 N N . ASP A 1 205 ? 24.631 -29.766 -19.711 1.00 45.00 205 ASP A N 1
ATOM 1553 C CA . ASP A 1 205 ? 25.547 -30.313 -20.710 1.00 45.00 205 ASP A CA 1
ATOM 1554 C C . ASP A 1 205 ? 26.751 -30.925 -19.977 1.00 45.00 205 ASP A C 1
ATOM 1556 O O . ASP A 1 205 ? 27.238 -30.297 -19.003 1.00 45.00 205 ASP A O 1
#

InterPro domains:
  IPR009294 Gamma-secretase subunit Aph-1 [PF06105] (41-180)
  IPR009294 Gamma-secretase subunit Aph-1 [PTHR12889] (40-183)

Sequence (205 aa):
EQQQQQQEQDANTTNSDNNNNDNVDDDITDAAKLRLELNDWTCGLAAGVGFGGMHALMLYGTLLASEADNAGTLVQTSCPQMPSLVVSALNTFFFSLMDMAWMLFTFFGMRRLSETTPEEGSGVVHGWGTYLSKSGSPALIITLATHMAASVSTLFNAQDNGCAKSLPLVGVITVLTLFLFSVGVSRVYLPSHQKRRLRGEQHID

Foldseek 3Di:
DVVVVVVVVVVPPDDDDDDDPPPPVVVVVVVVVVVVLVVLLVVLQVQLQVVLVVLLCVQQVVVCVVCVPDPDFDQDQLHNPDGPNVLSNLLSVLSSLLSSLLSNLLSQLVVQQVVDDPDPDDDDDDDPQVVVVNHSVVSNVLSVVLVVQLVVLVVQSVDRNSSVRSSVSSVVSSVVSVVCCVRRPVVVSDPVVVVVVVVPPPPDD

pLDDT: mean 74.44, std 17.75, range [35.84, 95.5]

Mean predicted aligned error: 12.87 Å

Nearest PDB structures (foldseek):
  6fah-assembly1_C  TM=4.573E-01  e=3.078E+00  Acetobacterium woodii DSM 1030
  8w0z-assembly2_H  TM=4.348E-01  e=3.774E+00  Homo sapiens
  4w9u-assembly1_C  TM=3.862E-01  e=9.437E+00  Brucella abortus 2308
  4w9u-assembly1_B  TM=3.153E-01  e=5.967E+00  Brucella abortus 2308

Solvent-accessible surface area (backbone atoms only — not comparable to full-atom values): 11688 Å² total; per-residue (Å²): 114,80,78,61,62,61,61,60,63,73,71,74,78,80,78,87,84,84,89,88,51,85,75,52,58,56,55,52,52,50,52,52,51,53,53,53,55,54,48,49,52,54,49,21,46,52,52,5,51,52,53,19,46,52,51,31,45,60,63,40,44,51,53,51,64,72,47,72,87,52,100,69,81,62,66,44,86,34,38,82,90,49,51,48,67,59,56,42,50,51,50,37,50,46,48,25,56,39,37,29,50,40,33,40,35,42,52,53,12,55,53,39,50,71,67,61,66,92,74,90,74,90,82,93,69,96,44,87,44,49,60,54,68,74,37,13,62,58,37,43,51,49,41,53,52,53,49,51,50,49,60,56,38,56,58,44,44,79,39,85,49,9,52,76,54,23,52,59,49,46,48,50,52,34,52,50,52,53,48,49,40,50,62,40,46,56,65,66,73,53,55,70,69,60,54,43,63,75,66,60,76,71,80,84,125

=== Feature glossary ===
A reading guide for the features in this record.

Start from the sequence.

  · Sequence gives the chain of amino acids in standard one-letter code (A=alanine, C=cysteine, …, Y=tyrosine), read N→C. It is the only feature that is directly encoded by the gene; all structural features are derived from the folded form of this sequence.

Fold it, and you get atomic coordinates and the backbone conformation that goes with them.

  · The mmCIF table is the protein's shape written out atom by atom. For each backbone N, Cα, C, and carbonyl O, it records an (x, y, z) coordinate triple in Å plus the residue type, chain letter, and residue number.

  · Backbone dihedral angles. Every residue except chain termini has a φ (preceding-C → N → Cα → C) and a ψ (N → Cα → C → next-N). They are reported in degrees following the IUPAC sign convention. Secondary structure is essentially a statement about which (φ, ψ) basin each residue occupies.

  · DSSP 8-state secondary structure assigns each residue one of H (α-helix), G (3₁₀-helix), I (π-helix), E (extended β-strand), B (isolated β-bridge), T (hydrogen-bonded turn), S (bend), or '-' (coil). The assignment is computed from backbone hydrogen-bond geometry via the Kabsch–Sander algorithm.

  · P-SEA three-state annotation labels each residue as helix, strand, or coil based purely on the geometry of the Cα trace. It serves as a fallback when the full backbone (and thus DSSP) is unavailable.

Summarize the fold with a handful of shape descriptors and a per-residue structural alphabet.

  · Radius of gyration (Rg) is the root-mean-square distance of Cα atoms from their centroid — a single number for overall size and compactness. A globular domain of N residues has Rg ≈ 2.2·N^0.38 Å; an extended or disordered chain has a much larger Rg. The Cα contact count is the number of residue pairs whose Cα atoms are within 8 Å and are more than four positions apart in sequence — a standard proxy for tertiary packing density. The bounding box is the smallest axis-aligned box enclosing all Cα atoms.

  · Foldseek's 3Di representation compresses backbone geometry into a per-residue letter drawn from a learned twenty-state alphabet. It captures the tertiary interaction pattern around each residue — which residues are packed against it in space, regardless of where they are in sequence.

  · Accessible surface area quantifies burial. A residue with SASA near zero is packed into the hydrophobic core; one with SASA >100 Å² sits on the surface. Computed here via the Shrake–Rupley numerical algorithm with a 1.4 Å probe.

Ask how reliable the model is.

  · For AlphaFold models, the B-factor field carries pLDDT — the model's own estimate of local accuracy on a 0–100 scale. Regions with pLDDT<50 should be treated as essentially unmodeled; they often correspond to intrinsically disordered segments.

  · For experimental (PDB) structures, the B-factor (temperature factor) quantifies the positional spread of each atom in the crystal — a combination of thermal vibration and static disorder — in units of Å². High B-factors mark flexible loops or poorly resolved regions; low B-factors mark the rigid, well-ordered core.

  · PAE(i, j) answers: if I align the predicted and true structures on residue i, how far off (in Å) do I expect residue j to be? A block-diagonal PAE matrix with low values on the blocks and high values off-diagonal is the signature of a multi-domain protein with confidently predicted domains but uncertain inter-domain orientation.

Place it in context: what it resembles, what it is annotated as, and how it looks.

  · Structural nearest neighbors (via Foldseek easy-search vs the PDB). Reported per hit: target PDB id, E-value, and alignment TM-score. A TM-score above ~0.5 is the conventional threshold for 'same fold'.

  · Functional annotations link the protein to curated databases. InterPro entries identify conserved domains and families by matching the sequence against member-database signatures (Pfam, PROSITE, CDD, …). Gene Ontology (GO) terms describe molecular function, biological process, and cellular component in a controlled vocabulary. CATH places the structure in a hierarchical fold classification (Class/Architecture/Topology/Homologous-superfamily). The organism is the source species.

  · Plot images: a contact map (which residues are close in 3D, as an N×N binary image), a Ramachandran scatter (backbone torsion angles, revealing secondary-structure composition at a glance), and — for AlphaFold structures — a PAE heatmap (pairwise prediction confidence).

  · Structure images are PyMOL renders from six orthogonal camera directions. Cartoon representation draws helices as coils and strands as arrows; sticks shows the backbone as bonds; surface shows the solvent-excluded envelope. Rainbow coloring maps sequence position to hue (blue→red, N→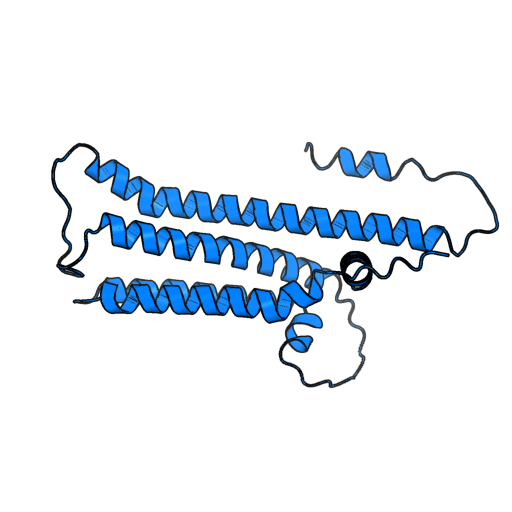C); chain coloring assigns a distinct color per polypeptide.